Protein AF-A0AAU1I8X2-F1 (afdb_monomer)

Sequence (336 aa):
MEHVPSSVLQRRRDQKRRAYLAAIGRPALCADFQDVQAYIRKLYFEGGMSAEQMHKQSGVSLNIVLSVIRGHRGIGENGRPTPIVAMRRTTIDRLTAMQYEPPMISKHGAGARVNPQTTLRRIQTLIAQGYNLKWLSRQHDSVSDQHLSTLLTQTKGRRYIMATTAHAIAELYDKYHNVDPAHVGISQAHIVRAQHTAQRRGYTPPSCWDADTIDDPDAVPEWTGACGTEEGYLIHKRERLPVCPACAVYRKNYTYSRKYAAAMSFSARKLDQILNEPGRAPLRIARSLGHPNGDTLEMWRKGTRRPQHRNVAKLAALLAVRPEDLCDILTPTAQG

Nearest PDB structures (foldseek):
  7n10-assembly1_B  TM=8.363E-01  e=6.023E-01  Streptococcus mutans UA159
  2bnn-assembly1_B-2  TM=7.960E-01  e=5.733E-01  Streptomyces wedmorensis
  5jub-assembly1_B  TM=7.648E-01  e=3.387E+00  Streptococcus thermophilus LMD-9
  6qer-assembly4_D  TM=7.951E-01  e=4.126E+00  Streptococcus thermophilus LMD-9

Solvent-accessible surface area (backbone atoms only — not comparable to full-atom values): 18954 Å² total; per-residue (Å²): 132,86,78,77,54,68,73,57,58,52,52,54,51,52,51,53,51,51,54,51,36,55,73,72,73,42,78,67,67,49,40,75,30,64,68,56,31,54,51,51,38,43,39,26,41,76,47,36,47,32,56,67,52,53,17,69,71,35,71,46,55,51,68,55,47,49,23,42,64,72,43,26,82,48,68,40,98,83,74,44,71,39,69,57,73,60,40,49,37,76,56,48,55,31,59,69,66,50,78,86,71,78,74,64,68,90,79,61,63,87,78,20,42,22,52,42,65,40,46,49,51,43,54,33,16,40,20,28,70,14,48,41,58,66,61,57,26,71,76,36,93,88,41,50,38,70,56,55,52,46,56,72,69,52,52,86,81,57,76,59,38,45,41,60,56,42,46,58,46,46,54,53,34,75,72,40,71,89,50,61,47,61,83,76,71,48,52,67,72,50,27,54,52,19,28,54,49,15,57,78,70,54,36,54,41,57,90,26,43,57,86,92,40,60,70,43,90,83,59,72,67,42,86,65,91,36,58,42,38,72,65,21,41,49,48,26,63,75,73,69,45,69,76,43,72,50,24,49,51,35,50,52,53,50,52,47,52,50,52,49,54,73,48,25,49,77,29,23,65,45,44,42,57,60,54,70,40,90,90,54,56,68,56,61,55,20,38,76,72,74,34,81,83,24,59,69,54,52,32,28,42,72,56,80,40,82,76,54,73,76,51,44,54,52,48,18,61,77,68,74,49,57,61,67,69,39,32,41,79,59,70,79,74,80,84,125

Secondary structure (DSSP, 8-state):
-----HHHHHHHHHHHHHHHHHHTTPPPSEEESHHHHHHHHIIIIIS---HHHHHHHH---HHHHHHHHHTEEEE-TTSSEEE--EEEHHHHHHHHT-------GGGS-TT-EE-HHHHHHHHHHHHHHT--HHHHHHS-TT--HHHHHHHHHSTTT---EEHHHHHHHHHHHHHHTTS-GGGGT--HHHHHHHHHHHHHHTPPPGGGS-TTTTT-TT----SSSSTTSHHHHHHHHHTTPPPPHHHHHHHHHHHHHHHHHHHEEE-HHHHHHHHTSTT--HHHHHHHTT-TTSHHHHHHHTTSSPPPHHHHHHHHHHHTS-GGGGEEE-------

Radius of gyration: 29.97 Å; Cα contacts (8 Å, |Δi|>4): 397; chains: 1; bounding box: 66×78×69 Å

pLDDT: mean 83.66, std 12.47, range [40.09, 98.0]

Mean predicted aligned error: 14.81 Å

Foldseek 3Di:
DDDDDPVVVVVVVLVVVQVVCVVVVHDGQKDFLPVLLVVLLCCQALQLADLVNLCVQLVPDSLVSVCSPVQANDQDPVRHGHGDGIDGVSSSCSSVPDDRDRDPPPPHDFATKYACQLLLLLVLQLLLLQDQLCNLCVVAVVDHSVNNVCSNPVVVPDRIDTPVSSVSSVVSSVVPLPPRPVVVPDDPVSSVVSNVVSQVVVRDHSVQFDPVCSSPPPGWGHDDVDALDPVSLVCCVVVVGDRTPSSVVSVVVVVVLVVQPVQWAFDLCLLLVLCPDPPRDQCVLCVQLVNNVSVVVVCSNVVVDPDDSVSLCSSCVSSVHDSVSRTHRNPPDPDD

Structure (mmCIF, N/CA/C/O backbone):
data_AF-A0AAU1I8X2-F1
#
_entry.id   AF-A0AAU1I8X2-F1
#
loop_
_atom_site.group_PDB
_atom_site.id
_atom_site.type_symbol
_atom_site.label_atom_id
_atom_site.label_alt_id
_atom_site.label_comp_id
_atom_site.label_asym_id
_atom_site.label_entity_id
_atom_site.label_seq_id
_atom_site.pdbx_PDB_ins_code
_atom_site.Cartn_x
_atom_site.Cartn_y
_atom_site.Cartn_z
_atom_site.occupancy
_atom_site.B_iso_or_equiv
_atom_site.auth_seq_id
_atom_site.auth_comp_id
_atom_site.auth_asym_id
_atom_site.auth_atom_id
_atom_site.pdbx_PDB_model_num
ATOM 1 N N . MET A 1 1 ? 43.258 -51.096 10.316 1.00 43.53 1 MET A N 1
ATOM 2 C CA . MET A 1 1 ? 42.307 -50.778 9.227 1.00 43.53 1 MET A CA 1
ATOM 3 C C . MET A 1 1 ? 41.484 -49.584 9.676 1.00 43.53 1 MET A C 1
ATOM 5 O O . MET A 1 1 ? 40.695 -49.728 10.601 1.00 43.53 1 MET A O 1
ATOM 9 N N . GLU A 1 2 ? 41.731 -48.400 9.119 1.00 47.03 2 GLU A N 1
ATOM 10 C CA . GLU A 1 2 ? 41.019 -47.180 9.518 1.00 47.03 2 GLU A CA 1
ATOM 11 C C . GLU A 1 2 ? 39.548 -47.242 9.086 1.00 47.03 2 GLU A C 1
ATOM 13 O O . GLU A 1 2 ? 39.225 -47.471 7.918 1.00 47.03 2 GLU A O 1
ATOM 18 N N . HIS A 1 3 ? 38.642 -47.067 10.048 1.00 60.59 3 HIS A N 1
ATOM 19 C CA . HIS A 1 3 ? 37.206 -47.122 9.820 1.00 60.59 3 HIS A CA 1
ATOM 20 C C . HIS A 1 3 ? 36.766 -45.861 9.067 1.00 60.59 3 HIS A C 1
ATOM 22 O O . HIS A 1 3 ? 36.730 -44.765 9.623 1.00 60.59 3 HIS A O 1
ATOM 28 N N . VAL A 1 4 ? 36.416 -46.001 7.786 1.00 57.59 4 VAL A N 1
ATOM 29 C CA . VAL A 1 4 ? 35.925 -44.867 6.992 1.00 57.59 4 VAL A CA 1
ATOM 30 C C . VAL A 1 4 ? 34.617 -44.350 7.616 1.00 57.59 4 VAL A C 1
ATOM 32 O O . VAL A 1 4 ? 33.692 -45.145 7.819 1.00 57.59 4 VAL A O 1
ATOM 35 N N . PRO A 1 5 ? 34.493 -43.040 7.905 1.00 65.88 5 PRO A N 1
ATOM 36 C CA . PRO A 1 5 ? 33.289 -42.479 8.509 1.00 65.88 5 PRO A CA 1
ATOM 37 C C . PRO A 1 5 ? 32.049 -42.682 7.625 1.00 65.88 5 PRO A C 1
ATOM 39 O O . PRO A 1 5 ? 32.087 -42.456 6.412 1.00 65.88 5 PRO A O 1
ATOM 42 N N . SER A 1 6 ? 30.914 -43.039 8.236 1.00 60.88 6 SER A N 1
ATOM 43 C CA . SER A 1 6 ? 29.634 -43.304 7.548 1.00 60.88 6 SER A CA 1
ATOM 44 C C . SER A 1 6 ? 29.202 -42.169 6.596 1.00 60.88 6 SER A C 1
ATOM 46 O O . SER A 1 6 ? 28.735 -42.412 5.479 1.00 60.88 6 SER A O 1
ATOM 48 N N . SER A 1 7 ? 29.478 -40.911 6.960 1.00 56.12 7 SER A N 1
ATOM 49 C CA . SER A 1 7 ? 29.163 -39.730 6.141 1.00 56.12 7 SER A CA 1
ATOM 50 C C . SER A 1 7 ? 29.965 -39.639 4.831 1.00 56.12 7 SER A C 1
ATOM 52 O O . SER A 1 7 ? 29.509 -39.020 3.864 1.00 56.12 7 SER A O 1
ATOM 54 N N . VAL A 1 8 ? 31.149 -40.257 4.767 1.00 68.06 8 VAL A N 1
ATOM 55 C CA . VAL A 1 8 ? 31.992 -40.325 3.561 1.00 68.06 8 VAL A CA 1
ATOM 56 C C . VAL A 1 8 ? 31.478 -41.414 2.621 1.00 68.06 8 VAL A C 1
ATOM 58 O O . VAL A 1 8 ? 31.351 -41.184 1.416 1.00 68.06 8 VAL A O 1
ATOM 61 N N . LEU A 1 9 ? 31.104 -42.577 3.165 1.00 72.19 9 LEU A N 1
ATOM 62 C CA . LEU A 1 9 ? 30.494 -43.665 2.393 1.00 72.19 9 LEU A CA 1
ATOM 63 C C . LEU A 1 9 ? 29.158 -43.236 1.773 1.00 72.19 9 LEU A C 1
ATOM 65 O O . LEU A 1 9 ? 28.884 -43.549 0.613 1.00 72.19 9 LEU A O 1
ATOM 69 N N . GLN A 1 10 ? 28.360 -42.460 2.505 1.00 64.44 10 GLN A N 1
ATOM 70 C CA . GLN A 1 10 ? 27.089 -41.937 2.013 1.00 64.44 10 GLN A CA 1
ATOM 71 C C . GLN A 1 10 ? 27.274 -40.915 0.881 1.00 64.44 10 GLN A C 1
ATOM 73 O O . GLN A 1 10 ? 26.604 -41.019 -0.146 1.00 64.44 10 GLN A O 1
ATOM 78 N N . ARG A 1 11 ? 28.257 -40.009 0.993 1.00 65.25 11 ARG A N 1
ATOM 79 C CA . ARG A 1 11 ? 28.627 -39.084 -0.095 1.00 65.25 11 ARG A CA 1
ATOM 80 C C . ARG A 1 11 ? 29.075 -39.820 -1.361 1.00 65.25 11 ARG A C 1
ATOM 82 O O . ARG A 1 11 ? 28.628 -39.473 -2.453 1.00 65.25 11 ARG A O 1
ATOM 89 N N . ARG A 1 12 ? 29.900 -40.867 -1.224 1.00 73.94 12 ARG A N 1
ATOM 90 C CA . ARG A 1 12 ? 30.349 -41.702 -2.357 1.00 73.94 12 ARG A CA 1
ATOM 91 C C . ARG A 1 12 ? 29.183 -42.421 -3.042 1.00 73.94 12 ARG A C 1
ATOM 93 O O . ARG A 1 12 ? 29.124 -42.455 -4.270 1.00 73.94 12 ARG A O 1
ATOM 100 N N . ARG A 1 13 ? 28.244 -42.973 -2.265 1.00 76.50 13 ARG A N 1
ATOM 101 C CA . ARG A 1 13 ? 27.020 -43.604 -2.792 1.00 76.50 13 ARG A CA 1
ATOM 102 C C . ARG A 1 13 ? 26.151 -42.600 -3.553 1.00 76.50 13 ARG A C 1
ATOM 104 O O . ARG A 1 13 ? 25.746 -42.888 -4.678 1.00 76.50 13 ARG A O 1
ATOM 111 N N . ASP A 1 14 ? 25.932 -41.413 -2.992 1.00 70.00 14 ASP A N 1
ATOM 112 C CA . ASP A 1 14 ? 25.146 -40.352 -3.632 1.00 70.00 14 ASP A CA 1
ATOM 113 C C . ASP A 1 14 ? 25.793 -39.852 -4.934 1.00 70.00 14 ASP A C 1
ATOM 115 O O . ASP A 1 14 ? 25.093 -39.628 -5.923 1.00 70.00 14 ASP A O 1
ATOM 119 N N . GLN A 1 15 ? 27.124 -39.728 -4.971 1.00 73.12 15 GLN A N 1
ATOM 120 C CA . GLN A 1 15 ? 27.864 -39.334 -6.173 1.00 73.12 15 GLN A CA 1
ATOM 121 C C . GLN A 1 15 ? 27.734 -40.377 -7.292 1.00 73.12 15 GLN A C 1
ATOM 123 O O . GLN A 1 15 ? 27.387 -40.017 -8.417 1.00 73.12 15 GLN A O 1
ATOM 128 N N . LYS A 1 16 ? 27.926 -41.670 -6.980 1.00 78.25 16 LYS A N 1
ATOM 129 C CA . LYS A 1 16 ? 27.730 -42.767 -7.947 1.00 78.25 16 LYS A CA 1
ATOM 130 C C . LYS A 1 16 ? 26.297 -42.805 -8.480 1.00 78.25 16 LYS A C 1
ATOM 132 O O . LYS A 1 16 ? 26.085 -42.927 -9.682 1.00 78.25 16 LYS A O 1
ATOM 137 N N . ARG A 1 17 ? 25.308 -42.639 -7.597 1.00 74.69 17 ARG A N 1
ATOM 138 C CA . ARG A 1 17 ? 23.890 -42.619 -7.975 1.00 74.69 17 ARG A CA 1
ATOM 139 C C . ARG A 1 17 ? 23.542 -41.428 -8.875 1.00 74.69 17 ARG A C 1
ATOM 141 O O . ARG A 1 17 ? 22.774 -41.600 -9.814 1.00 74.69 17 ARG A O 1
ATOM 148 N N . ARG A 1 18 ? 24.107 -40.238 -8.627 1.00 68.00 18 ARG A N 1
ATOM 149 C CA . ARG A 1 18 ? 23.936 -39.061 -9.503 1.00 68.00 18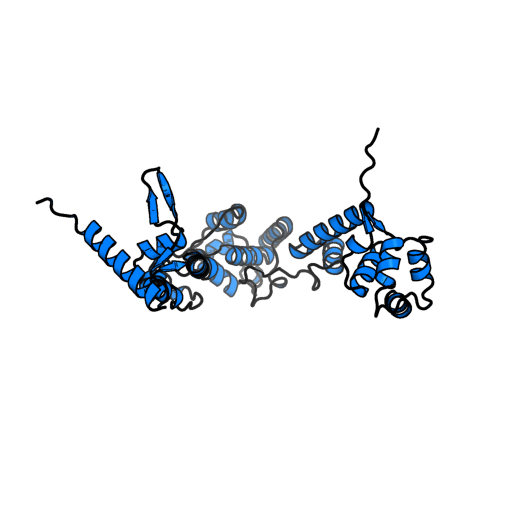 ARG A CA 1
ATOM 150 C C . ARG A 1 18 ? 24.515 -39.291 -10.897 1.00 68.00 18 ARG A C 1
ATOM 152 O O . ARG A 1 18 ? 23.831 -38.990 -11.868 1.00 68.00 18 ARG A O 1
ATOM 159 N N . ALA A 1 19 ? 25.727 -39.842 -10.981 1.00 75.44 19 ALA A N 1
ATOM 160 C CA . ALA A 1 19 ? 26.368 -40.161 -12.256 1.00 75.44 19 ALA A CA 1
ATOM 161 C C . ALA A 1 19 ? 25.532 -41.161 -13.072 1.00 75.44 19 ALA A C 1
ATOM 163 O O . ALA A 1 19 ? 25.296 -40.948 -14.256 1.00 75.44 19 ALA A O 1
ATOM 164 N N . TYR A 1 20 ? 25.004 -42.196 -12.411 1.00 80.19 20 TYR A N 1
ATOM 165 C CA . TYR A 1 20 ? 24.116 -43.170 -13.041 1.00 80.19 20 TYR A CA 1
ATOM 166 C C . TYR A 1 20 ? 22.815 -42.540 -13.562 1.00 80.19 20 TYR A C 1
ATOM 168 O O . TYR A 1 20 ? 22.444 -42.769 -14.707 1.00 80.19 20 TYR A O 1
ATOM 176 N N . LEU A 1 21 ? 22.136 -41.715 -12.753 1.00 75.19 21 LEU A N 1
ATOM 177 C CA . LEU A 1 21 ? 20.881 -41.069 -13.159 1.00 75.19 21 LEU A CA 1
ATOM 178 C C . LEU A 1 21 ? 21.067 -40.111 -14.343 1.00 75.19 21 LEU A C 1
ATOM 180 O O . LEU A 1 21 ? 20.221 -40.095 -15.234 1.00 75.19 21 LEU A O 1
ATOM 184 N N . ALA A 1 22 ? 22.181 -39.373 -14.374 1.00 71.50 22 ALA A N 1
ATOM 185 C CA . ALA A 1 22 ? 22.540 -38.524 -15.506 1.00 71.50 22 ALA A CA 1
ATOM 186 C C . ALA A 1 22 ? 22.780 -39.345 -16.786 1.00 71.50 22 ALA A C 1
ATOM 188 O O . ALA A 1 22 ? 22.306 -38.959 -17.850 1.00 71.50 22 ALA A O 1
ATOM 189 N N . ALA A 1 23 ? 23.451 -40.499 -16.679 1.00 77.75 23 ALA A N 1
ATOM 190 C CA . ALA A 1 23 ? 23.735 -41.373 -17.818 1.00 77.75 23 ALA A CA 1
ATOM 191 C C . ALA A 1 23 ? 22.470 -41.968 -18.462 1.00 77.75 23 ALA A C 1
ATOM 193 O O . ALA A 1 23 ? 22.431 -42.154 -19.673 1.00 77.75 23 ALA A O 1
ATOM 194 N N . ILE A 1 24 ? 21.421 -42.233 -17.677 1.00 85.56 24 ILE A N 1
ATOM 195 C CA . ILE A 1 24 ? 20.145 -42.780 -18.177 1.00 85.56 24 ILE A CA 1
ATOM 196 C C . ILE A 1 24 ? 19.116 -41.698 -18.548 1.00 85.56 24 ILE A C 1
ATOM 198 O O . ILE A 1 24 ? 17.927 -41.994 -18.662 1.00 85.56 24 ILE A O 1
ATOM 202 N N . GLY A 1 25 ? 19.537 -40.433 -18.664 1.00 66.94 25 GLY A N 1
ATOM 203 C CA . GLY A 1 25 ? 18.662 -39.318 -19.041 1.00 66.94 25 GLY A CA 1
ATOM 204 C C . GLY A 1 25 ? 17.587 -38.968 -18.006 1.00 66.94 25 GLY A C 1
ATOM 205 O O . GLY A 1 25 ? 16.653 -38.228 -18.313 1.00 66.94 25 GLY A O 1
ATOM 206 N N . ARG A 1 26 ? 17.686 -39.478 -16.769 1.00 70.19 26 ARG A N 1
ATOM 207 C CA . ARG A 1 26 ? 16.772 -39.081 -15.694 1.00 70.19 26 ARG A CA 1
ATOM 208 C C . ARG A 1 26 ? 17.215 -37.738 -15.123 1.00 70.19 26 ARG A C 1
ATOM 210 O O . ARG A 1 26 ? 18.407 -37.530 -14.890 1.00 70.19 26 ARG A O 1
ATOM 217 N N . PRO A 1 27 ? 16.277 -36.818 -14.853 1.00 62.62 27 PRO A N 1
ATOM 218 C CA . PRO A 1 27 ? 16.656 -35.483 -14.449 1.00 62.62 27 PRO A CA 1
ATOM 219 C C . PRO A 1 27 ? 17.312 -35.497 -13.061 1.00 62.62 27 PRO A C 1
ATOM 221 O O . PRO A 1 27 ? 17.027 -36.356 -12.220 1.00 62.62 27 PRO A O 1
ATOM 224 N N . ALA A 1 28 ? 18.215 -34.541 -12.829 1.00 67.25 28 ALA A N 1
ATOM 225 C CA . ALA A 1 28 ? 19.031 -34.483 -11.623 1.00 67.25 28 ALA A CA 1
ATOM 226 C C . ALA A 1 28 ? 18.186 -34.552 -10.334 1.00 67.25 28 ALA A C 1
ATOM 228 O O . ALA A 1 28 ? 17.112 -33.957 -10.225 1.00 67.25 28 ALA A O 1
ATOM 229 N N . LEU A 1 29 ? 18.708 -35.261 -9.322 1.00 71.94 29 LEU A N 1
ATOM 230 C CA . LEU A 1 29 ? 18.070 -35.412 -8.003 1.00 71.94 29 LEU A CA 1
ATOM 231 C C . LEU A 1 29 ? 17.887 -34.083 -7.258 1.00 71.94 29 LEU A C 1
ATOM 233 O O . LEU A 1 29 ? 17.117 -34.026 -6.298 1.00 71.94 29 LEU A O 1
ATOM 237 N N . CYS A 1 30 ? 18.620 -33.047 -7.659 1.00 77.06 30 CYS A N 1
ATOM 238 C CA . CYS A 1 30 ? 18.473 -31.696 -7.150 1.00 77.06 30 CYS A CA 1
ATOM 239 C C . CYS A 1 30 ? 18.032 -30.777 -8.289 1.00 77.06 30 CYS A C 1
ATOM 241 O O . CYS A 1 30 ? 18.541 -30.918 -9.399 1.00 77.06 30 CYS A O 1
ATOM 243 N N . ALA A 1 31 ? 17.130 -29.844 -7.999 1.00 80.69 31 ALA A N 1
ATOM 244 C CA . ALA A 1 31 ? 16.761 -28.770 -8.917 1.00 80.69 31 ALA A CA 1
ATOM 245 C C . ALA A 1 31 ? 17.130 -27.406 -8.316 1.00 80.69 31 ALA A C 1
ATOM 247 O O . ALA A 1 31 ? 17.602 -27.336 -7.168 1.00 80.69 31 ALA A O 1
ATOM 248 N N . ASP A 1 32 ? 16.959 -26.358 -9.122 1.00 82.31 32 ASP A N 1
ATOM 249 C CA . ASP A 1 32 ? 17.220 -24.982 -8.714 1.00 82.31 32 ASP A CA 1
ATOM 250 C C . ASP A 1 32 ? 16.348 -24.608 -7.507 1.00 82.31 32 ASP A C 1
ATOM 252 O O . ASP A 1 32 ? 15.187 -25.000 -7.378 1.00 82.31 32 ASP A O 1
ATOM 256 N N . PHE A 1 33 ? 16.967 -23.904 -6.572 1.00 87.94 33 PHE A N 1
ATOM 257 C CA . PHE A 1 33 ? 16.358 -23.447 -5.339 1.00 87.94 33 PHE A CA 1
ATOM 258 C C . PHE A 1 33 ? 15.586 -22.134 -5.518 1.00 87.94 33 PHE A C 1
ATOM 260 O O . PHE A 1 33 ? 14.635 -21.903 -4.771 1.00 87.94 33 PHE A O 1
ATOM 267 N N . GLN A 1 34 ? 15.980 -21.286 -6.476 1.00 85.75 34 GLN A N 1
ATOM 268 C CA . GLN A 1 34 ? 15.473 -19.912 -6.577 1.00 85.75 34 GLN A CA 1
ATOM 269 C C . GLN A 1 34 ? 13.958 -19.854 -6.803 1.00 85.75 34 GLN A C 1
ATOM 271 O O . GLN A 1 34 ? 13.260 -19.167 -6.056 1.00 85.75 34 GLN A O 1
ATOM 276 N N . ASP A 1 35 ? 13.430 -20.640 -7.741 1.00 84.25 35 ASP A N 1
ATOM 277 C CA . ASP A 1 35 ? 11.993 -20.652 -8.056 1.00 84.25 35 ASP A CA 1
ATOM 278 C C . ASP A 1 35 ? 11.145 -21.100 -6.861 1.00 84.25 35 ASP A C 1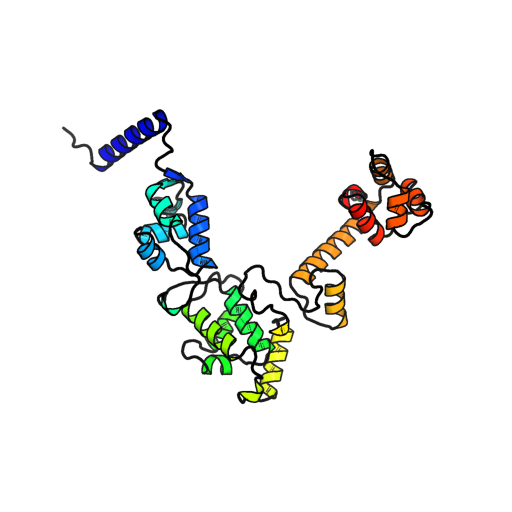
ATOM 280 O O . ASP A 1 35 ? 10.115 -20.510 -6.529 1.00 84.25 35 ASP A O 1
ATOM 284 N N . VAL A 1 36 ? 11.621 -22.123 -6.150 1.00 91.06 36 VAL A N 1
ATOM 285 C CA . VAL A 1 36 ? 10.949 -22.660 -4.962 1.00 91.06 36 VAL A CA 1
ATOM 286 C C . VAL A 1 36 ? 11.003 -21.655 -3.825 1.00 91.06 36 VAL A C 1
ATOM 288 O O . VAL A 1 36 ? 10.018 -21.467 -3.118 1.00 91.06 36 VAL A O 1
ATOM 291 N N . GLN A 1 37 ? 12.133 -20.972 -3.650 1.00 92.25 37 GLN A N 1
ATOM 292 C CA . GLN A 1 37 ? 12.241 -19.910 -2.665 1.00 92.25 37 GLN A CA 1
ATOM 293 C C . GLN A 1 37 ? 11.280 -18.761 -2.980 1.00 92.25 37 GLN A C 1
ATOM 295 O O . GLN A 1 37 ? 10.615 -18.279 -2.063 1.00 92.25 37 GLN A O 1
ATOM 300 N N . ALA A 1 38 ? 11.192 -18.328 -4.239 1.00 85.81 38 ALA A N 1
ATOM 301 C CA . ALA A 1 38 ? 10.267 -17.281 -4.658 1.00 85.81 38 ALA A CA 1
ATOM 302 C C . ALA A 1 38 ? 8.816 -17.682 -4.360 1.00 85.81 38 ALA A C 1
ATOM 304 O O . ALA A 1 38 ? 8.097 -16.927 -3.705 1.00 85.81 38 ALA A O 1
ATOM 305 N N . TYR A 1 39 ? 8.425 -18.906 -4.725 1.00 88.44 39 TYR A N 1
ATOM 306 C CA . TYR A 1 39 ? 7.101 -19.454 -4.435 1.00 88.44 39 TYR A CA 1
ATOM 307 C C . TYR A 1 39 ? 6.800 -19.512 -2.930 1.00 88.44 39 TYR A C 1
ATOM 309 O O . TYR A 1 39 ? 5.783 -18.998 -2.470 1.00 88.44 39 TYR A O 1
ATOM 317 N N . ILE A 1 40 ? 7.710 -20.065 -2.125 1.00 90.06 40 ILE A N 1
ATOM 318 C CA . ILE A 1 40 ? 7.523 -20.165 -0.672 1.00 90.06 40 ILE A CA 1
ATOM 319 C C . ILE A 1 40 ? 7.485 -18.787 -0.009 1.00 90.06 40 ILE A C 1
ATOM 321 O O . ILE A 1 40 ? 6.701 -18.564 0.911 1.00 90.06 40 ILE A O 1
ATOM 325 N N . ARG A 1 41 ? 8.294 -17.832 -0.472 1.00 87.62 41 ARG A N 1
ATOM 326 C CA . ARG A 1 41 ? 8.245 -16.451 0.021 1.00 87.62 41 ARG A CA 1
ATOM 327 C C . ARG A 1 41 ? 6.938 -15.773 -0.362 1.00 87.62 41 ARG A C 1
ATOM 329 O O . ARG A 1 41 ? 6.394 -15.074 0.484 1.00 87.62 41 ARG A O 1
ATOM 336 N N . LYS A 1 42 ? 6.417 -16.020 -1.563 1.00 80.75 42 LYS A N 1
ATOM 337 C CA . LYS A 1 42 ? 5.085 -15.570 -1.970 1.00 80.75 42 LYS A CA 1
ATOM 338 C C . LYS A 1 42 ? 4.021 -16.111 -1.012 1.00 80.75 42 LYS A C 1
ATOM 340 O O . LYS A 1 42 ? 3.319 -15.327 -0.385 1.00 80.75 42 LYS A O 1
ATOM 345 N N . LEU A 1 43 ? 3.988 -17.423 -0.771 1.00 82.81 43 LEU A N 1
ATOM 346 C CA . LEU A 1 43 ? 3.055 -18.026 0.192 1.00 82.81 43 LEU A CA 1
ATOM 347 C C . LEU A 1 43 ? 3.199 -17.470 1.616 1.00 82.81 43 LEU A C 1
ATOM 349 O O . LEU A 1 43 ? 2.208 -17.300 2.320 1.00 82.81 43 LEU A O 1
ATOM 353 N N . TYR A 1 44 ? 4.427 -17.193 2.052 1.00 80.00 44 TYR A N 1
ATOM 354 C CA . TYR A 1 44 ? 4.703 -16.711 3.402 1.00 80.00 44 TYR A CA 1
ATOM 355 C C . TYR A 1 44 ? 4.351 -15.228 3.583 1.00 80.00 44 TYR A C 1
ATOM 357 O O . TYR A 1 44 ? 3.701 -14.864 4.555 1.00 80.00 44 TYR A O 1
ATOM 365 N N . PHE A 1 45 ? 4.795 -14.359 2.671 1.00 70.50 45 PHE A N 1
ATOM 366 C CA . PHE A 1 45 ? 4.683 -12.904 2.817 1.00 70.50 45 PHE A CA 1
ATOM 367 C C . PHE A 1 45 ? 3.400 -12.330 2.222 1.00 70.50 45 PHE A C 1
ATOM 369 O O . PHE A 1 45 ? 2.807 -11.440 2.831 1.00 70.50 45 PHE A O 1
ATOM 376 N N . GLU A 1 46 ? 2.997 -12.814 1.048 1.00 69.06 46 GLU A N 1
ATOM 377 C CA . GLU A 1 46 ? 1.763 -12.389 0.377 1.00 69.06 46 GLU A CA 1
ATOM 378 C C . GLU A 1 46 ? 0.601 -13.255 0.851 1.00 69.06 46 GLU A C 1
ATOM 380 O O . GLU A 1 46 ? -0.461 -12.738 1.177 1.00 69.06 46 GLU A O 1
ATOM 385 N N . GLY A 1 47 ? 0.834 -14.565 0.967 1.00 66.81 47 GLY A N 1
ATOM 386 C CA . GLY A 1 47 ? -0.197 -15.499 1.396 1.00 66.81 47 GLY A CA 1
ATOM 387 C C . GLY A 1 47 ? -0.422 -15.577 2.912 1.00 66.81 47 GLY A C 1
ATOM 388 O O . GLY A 1 47 ? -1.431 -16.092 3.377 1.00 66.81 47 GLY A O 1
ATOM 389 N N . GLY A 1 48 ? 0.521 -15.102 3.727 1.00 69.19 48 GLY A N 1
ATOM 390 C CA . GLY A 1 48 ? 0.406 -15.170 5.187 1.00 69.19 48 GLY A CA 1
ATOM 391 C C . GLY A 1 48 ? 0.457 -16.582 5.783 1.00 69.19 48 GLY A C 1
ATOM 392 O O . GLY A 1 48 ? 0.185 -16.762 6.973 1.00 69.19 48 GLY A O 1
ATOM 393 N N . MET A 1 49 ? 0.830 -17.594 4.997 1.00 78.62 49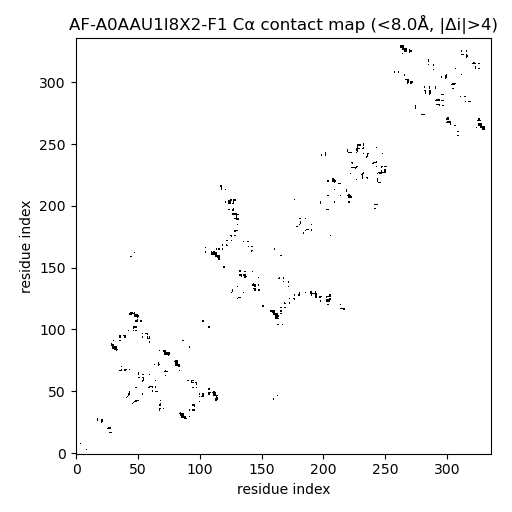 MET A N 1
ATOM 394 C CA . MET A 1 49 ? 0.980 -18.959 5.488 1.00 78.62 49 MET A CA 1
ATOM 395 C C . MET A 1 49 ? 2.195 -19.041 6.422 1.00 78.62 49 MET A C 1
ATOM 397 O O . MET A 1 49 ? 3.313 -18.685 6.053 1.00 78.62 49 MET A O 1
ATOM 401 N N . SER A 1 50 ? 2.002 -19.525 7.651 1.00 82.62 50 SER A N 1
ATOM 402 C CA . SER A 1 50 ? 3.112 -19.652 8.600 1.00 82.62 50 SER A CA 1
ATOM 403 C C . SER A 1 50 ? 4.058 -20.793 8.212 1.00 82.62 50 SER A C 1
ATOM 405 O O . SER A 1 50 ? 3.654 -21.792 7.614 1.00 82.62 50 SER A O 1
ATOM 407 N N . ALA A 1 51 ? 5.323 -20.695 8.628 1.00 85.06 51 ALA A N 1
ATOM 408 C CA . ALA A 1 51 ? 6.299 -21.764 8.406 1.00 85.06 51 ALA A CA 1
ATOM 409 C C . ALA A 1 51 ? 5.873 -23.093 9.063 1.00 85.06 51 ALA A C 1
ATOM 411 O O . ALA A 1 51 ? 6.189 -24.165 8.553 1.00 85.06 51 ALA A O 1
ATOM 412 N N . GLU A 1 52 ? 5.129 -23.031 10.171 1.00 83.38 52 GLU A N 1
ATOM 413 C CA . GLU A 1 52 ? 4.585 -24.212 10.846 1.00 83.38 52 GLU A CA 1
ATOM 414 C C . GLU A 1 52 ? 3.505 -24.906 10.010 1.00 83.38 52 GLU A C 1
ATOM 416 O O . GLU A 1 52 ? 3.452 -26.131 9.950 1.00 83.38 52 GLU A O 1
ATOM 421 N N . GLN A 1 53 ? 2.675 -24.140 9.309 1.00 80.19 53 GLN A N 1
ATOM 422 C CA . GLN A 1 53 ? 1.652 -24.701 8.428 1.00 80.19 53 GLN A CA 1
ATOM 423 C C . GLN A 1 53 ? 2.246 -25.266 7.158 1.00 80.19 53 GLN A C 1
ATOM 425 O O . GLN A 1 53 ? 1.900 -26.379 6.781 1.00 80.19 53 GLN A O 1
ATOM 430 N N . MET A 1 54 ? 3.205 -24.555 6.564 1.00 89.00 54 MET A N 1
ATOM 431 C CA . MET A 1 54 ? 3.985 -25.095 5.456 1.00 89.00 54 MET A CA 1
ATOM 432 C C . MET A 1 54 ? 4.627 -26.427 5.849 1.00 89.00 54 MET A C 1
ATOM 434 O O . MET A 1 54 ? 4.574 -27.392 5.093 1.00 89.00 54 MET A O 1
ATOM 438 N N . HIS A 1 55 ? 5.183 -26.514 7.061 1.00 91.69 55 HIS A N 1
ATOM 439 C CA . HIS A 1 55 ? 5.712 -27.760 7.610 1.00 91.69 55 HIS A CA 1
ATOM 440 C C . HIS A 1 55 ? 4.638 -28.855 7.717 1.00 91.69 55 HIS A C 1
ATOM 442 O O . HIS A 1 55 ? 4.860 -29.961 7.221 1.00 91.69 55 HIS A O 1
ATOM 448 N N . LYS A 1 56 ? 3.478 -28.555 8.317 1.00 87.06 56 LYS A N 1
ATOM 449 C CA . LYS A 1 56 ? 2.373 -29.514 8.487 1.00 87.06 56 LYS A CA 1
ATOM 450 C C . LYS A 1 56 ? 1.815 -30.009 7.148 1.00 87.06 56 LYS A C 1
ATOM 452 O O . LYS A 1 56 ? 1.571 -31.201 7.010 1.00 87.06 56 LYS A O 1
ATOM 457 N N . GLN A 1 57 ? 1.656 -29.126 6.162 1.00 90.62 57 GLN A N 1
ATOM 458 C CA . GLN A 1 57 ? 1.057 -29.452 4.866 1.00 90.62 57 GLN A CA 1
ATOM 459 C C . GLN A 1 57 ? 2.031 -30.173 3.925 1.00 90.62 57 GLN A C 1
ATOM 461 O O . GLN A 1 57 ? 1.650 -31.131 3.262 1.00 90.62 57 GLN A O 1
ATOM 466 N N . SER A 1 58 ? 3.300 -29.754 3.880 1.00 92.62 58 SER A N 1
ATOM 467 C CA . SER A 1 58 ? 4.308 -30.391 3.013 1.00 92.62 58 SER A CA 1
ATOM 468 C C . SER A 1 58 ? 4.949 -31.642 3.623 1.00 92.62 58 SER A C 1
ATOM 470 O O . SER A 1 58 ? 5.630 -32.400 2.924 1.00 92.62 58 SER A O 1
ATOM 472 N N . GLY A 1 59 ? 4.834 -31.834 4.943 1.00 92.06 59 GLY A N 1
ATOM 473 C CA . GLY A 1 59 ? 5.583 -32.852 5.685 1.00 92.06 59 GLY A CA 1
ATOM 474 C C . GLY A 1 59 ? 7.105 -32.632 5.668 1.00 92.06 59 GLY A C 1
ATOM 475 O O . GLY A 1 59 ? 7.875 -33.544 5.979 1.00 92.06 59 GLY A O 1
ATOM 476 N N . VAL A 1 60 ? 7.573 -31.448 5.264 1.00 94.81 60 VAL A N 1
ATOM 477 C CA . VAL A 1 60 ? 8.989 -31.053 5.278 1.00 94.81 60 VAL A CA 1
ATOM 478 C C . VAL A 1 60 ? 9.301 -30.409 6.618 1.00 94.81 60 VAL A C 1
ATOM 480 O O . VAL A 1 60 ? 8.519 -29.594 7.085 1.00 94.81 60 VAL A O 1
ATOM 483 N N . SER A 1 61 ? 10.429 -30.738 7.255 1.00 93.62 61 SER A N 1
ATOM 484 C CA . SER A 1 61 ? 10.734 -30.229 8.601 1.00 93.62 61 SER A CA 1
ATOM 485 C C . SER A 1 61 ? 10.728 -28.695 8.679 1.00 93.62 61 SER A C 1
ATOM 487 O O . SER A 1 61 ? 11.185 -28.008 7.762 1.00 93.62 61 SER A O 1
ATOM 489 N N . LEU A 1 62 ? 10.264 -28.155 9.812 1.00 90.62 62 LEU A N 1
ATOM 490 C CA . LEU A 1 62 ? 10.163 -26.710 10.043 1.00 90.62 62 LEU A CA 1
ATOM 491 C C . LEU A 1 62 ? 11.487 -25.970 9.792 1.00 90.62 62 LEU A C 1
ATOM 493 O O . LEU A 1 62 ? 11.501 -24.900 9.187 1.00 90.62 62 LEU A O 1
ATOM 497 N N . ASN A 1 63 ? 12.616 -26.563 10.187 1.00 91.19 63 ASN A N 1
ATOM 498 C CA . ASN A 1 63 ? 13.937 -25.982 9.938 1.00 91.19 63 ASN A CA 1
ATOM 499 C C . ASN A 1 63 ? 14.262 -25.877 8.443 1.00 91.19 63 ASN A C 1
ATOM 501 O O . ASN A 1 63 ? 14.833 -24.873 8.025 1.00 91.19 63 ASN A O 1
ATOM 505 N N . ILE A 1 64 ? 13.872 -26.862 7.625 1.00 92.38 64 ILE A N 1
ATOM 506 C CA . ILE A 1 64 ? 14.061 -26.785 6.171 1.00 92.38 64 ILE A CA 1
ATOM 507 C C . ILE A 1 64 ? 13.185 -25.674 5.591 1.00 92.38 64 ILE A C 1
ATOM 509 O O . ILE A 1 64 ? 13.693 -24.872 4.814 1.00 92.38 64 ILE A O 1
ATOM 513 N N . VAL A 1 65 ? 11.919 -25.570 6.005 1.00 92.50 65 VAL A N 1
ATOM 514 C CA . VAL A 1 65 ? 11.013 -24.491 5.567 1.00 92.50 65 VAL A CA 1
ATOM 515 C C . VAL A 1 65 ? 11.597 -23.114 5.903 1.00 92.50 65 VAL A C 1
ATOM 517 O O . VAL A 1 65 ? 11.702 -22.248 5.036 1.00 92.50 65 VAL A O 1
ATOM 520 N N . LEU A 1 66 ? 12.059 -22.915 7.140 1.00 89.56 66 LEU A N 1
ATOM 521 C CA . LEU A 1 66 ? 12.688 -21.661 7.561 1.00 89.56 66 LEU A CA 1
ATOM 522 C C . LEU A 1 66 ? 13.974 -21.369 6.780 1.00 89.56 66 LEU A C 1
ATOM 524 O O . LEU A 1 66 ? 14.205 -20.226 6.387 1.00 89.56 66 LEU A O 1
ATOM 528 N N . SER A 1 67 ? 14.799 -22.383 6.520 1.00 90.25 67 SER A N 1
ATOM 529 C CA . SER A 1 67 ? 15.991 -22.250 5.682 1.00 90.25 67 SER A CA 1
ATOM 530 C C . SER A 1 67 ? 15.657 -21.887 4.235 1.00 90.25 67 SER A C 1
ATOM 532 O O . SER A 1 67 ? 16.377 -21.082 3.647 1.00 90.25 67 SER A O 1
ATOM 534 N N . VAL A 1 68 ? 14.557 -22.405 3.675 1.00 92.50 68 VAL A N 1
ATOM 535 C CA . VAL A 1 68 ? 14.062 -22.019 2.343 1.00 92.50 68 VAL A CA 1
ATOM 536 C C . VAL A 1 68 ? 13.648 -20.549 2.337 1.00 92.50 68 VAL A C 1
ATOM 538 O O . VAL A 1 68 ? 14.146 -19.774 1.523 1.00 92.50 68 VAL A O 1
ATOM 541 N N . ILE A 1 69 ? 12.819 -20.123 3.294 1.00 90.00 69 ILE A N 1
ATOM 542 C CA . ILE A 1 69 ? 12.359 -18.727 3.398 1.00 90.00 69 ILE A CA 1
ATOM 543 C C . ILE A 1 69 ? 13.554 -17.767 3.508 1.00 90.00 69 ILE A C 1
ATOM 545 O O . ILE A 1 69 ? 13.615 -16.751 2.805 1.00 90.00 69 ILE A O 1
ATOM 549 N N . ARG A 1 70 ? 14.528 -18.100 4.365 1.00 89.06 70 ARG A N 1
ATOM 550 C CA . ARG A 1 70 ? 15.729 -17.284 4.605 1.00 89.06 70 ARG A CA 1
ATOM 551 C C . ARG A 1 70 ? 16.745 -17.340 3.461 1.00 89.06 70 ARG A C 1
ATOM 553 O O . ARG A 1 70 ? 17.484 -16.380 3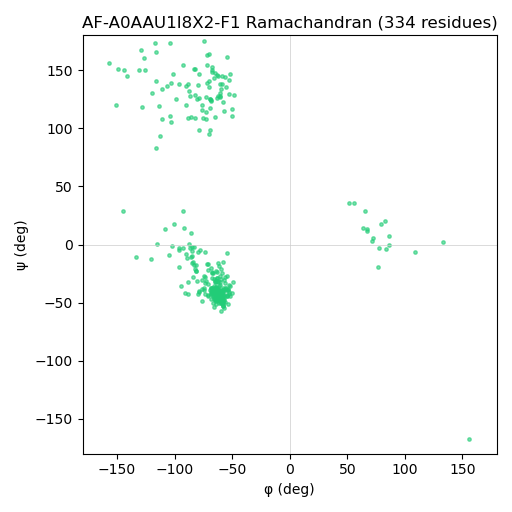.280 1.00 89.06 70 ARG A O 1
ATOM 560 N N . GLY A 1 71 ? 16.793 -18.436 2.704 1.00 88.44 71 GLY A N 1
ATOM 561 C CA . GLY A 1 71 ? 17.755 -18.652 1.615 1.00 88.44 71 GLY A CA 1
ATOM 562 C C . GLY A 1 71 ? 19.097 -19.252 2.031 1.00 88.44 71 GLY A C 1
ATOM 563 O O . GLY A 1 71 ? 20.007 -19.339 1.210 1.00 88.44 71 GLY A O 1
ATOM 564 N N . HIS A 1 72 ? 19.250 -19.665 3.291 1.00 87.56 72 HIS A N 1
ATOM 565 C CA . HIS A 1 72 ? 20.508 -20.199 3.813 1.00 87.56 72 HIS A CA 1
ATOM 566 C C . HIS A 1 72 ? 20.279 -21.338 4.822 1.00 87.56 72 HIS A C 1
ATOM 568 O O . HIS A 1 72 ? 19.268 -21.377 5.531 1.00 87.56 72 HIS A O 1
ATOM 574 N N . ARG A 1 73 ? 21.225 -22.289 4.898 1.00 82.81 73 ARG A N 1
ATOM 575 C CA . ARG A 1 73 ? 21.127 -23.472 5.794 1.00 82.81 73 ARG A CA 1
ATOM 576 C C . ARG A 1 73 ? 21.612 -23.218 7.221 1.00 82.81 73 ARG A C 1
ATOM 578 O O . ARG A 1 73 ? 21.432 -24.066 8.083 1.00 82.81 73 ARG A O 1
ATOM 585 N N . GLY A 1 74 ? 22.240 -22.072 7.456 1.00 80.31 74 GLY A N 1
ATOM 586 C CA . GLY A 1 74 ? 22.874 -21.726 8.724 1.00 80.31 74 GLY A CA 1
ATOM 587 C C . GLY A 1 74 ? 23.967 -20.687 8.518 1.00 80.31 74 GLY A C 1
ATOM 588 O O . GLY A 1 74 ? 24.039 -20.086 7.442 1.00 80.31 74 GLY A O 1
ATOM 589 N N . ILE A 1 75 ? 24.781 -20.489 9.550 1.00 80.12 75 ILE A N 1
ATOM 590 C CA . ILE A 1 75 ? 25.999 -19.678 9.521 1.00 80.12 75 ILE A CA 1
ATOM 591 C C . ILE A 1 75 ? 27.176 -20.646 9.338 1.00 80.12 75 ILE A C 1
ATOM 593 O O . ILE A 1 75 ? 27.272 -21.629 10.069 1.00 80.12 75 ILE A O 1
ATOM 597 N N . GLY A 1 76 ? 28.005 -20.422 8.321 1.00 76.12 76 GLY A N 1
ATOM 598 C CA . GLY A 1 76 ? 29.204 -21.213 8.056 1.00 76.12 76 GLY A CA 1
ATOM 599 C C . GLY A 1 76 ? 30.344 -20.899 9.027 1.00 76.12 76 GLY A C 1
ATOM 600 O O . GLY A 1 76 ? 30.263 -19.968 9.825 1.00 76.12 76 GLY A O 1
ATOM 601 N N . GLU A 1 77 ? 31.439 -21.653 8.921 1.00 76.00 77 GLU A N 1
ATOM 602 C CA . GLU A 1 77 ? 32.629 -21.523 9.785 1.00 76.00 77 GLU A CA 1
ATOM 603 C C . GLU A 1 77 ? 33.268 -20.124 9.738 1.00 76.00 77 GLU A C 1
ATOM 605 O O . GLU A 1 77 ? 33.880 -19.676 10.699 1.00 76.00 77 GLU A O 1
ATOM 610 N N . ASN A 1 78 ? 33.064 -19.391 8.642 1.00 79.25 78 ASN A N 1
ATOM 611 C CA . ASN A 1 78 ? 33.520 -18.013 8.457 1.00 79.25 78 ASN A CA 1
ATOM 612 C C . ASN A 1 78 ? 32.546 -16.949 9.008 1.00 79.25 78 ASN A C 1
ATOM 614 O O . ASN A 1 78 ? 32.677 -15.771 8.674 1.00 79.25 78 ASN A O 1
ATOM 618 N N . GLY A 1 79 ? 31.519 -17.349 9.763 1.00 81.06 79 GLY A N 1
ATOM 619 C CA . GLY A 1 79 ? 30.496 -16.445 10.289 1.00 81.06 79 GLY A CA 1
ATOM 620 C C . GLY A 1 79 ? 29.509 -15.916 9.239 1.00 81.06 79 GLY A C 1
ATOM 621 O O . GLY A 1 79 ? 28.664 -15.083 9.568 1.00 81.06 79 GLY A O 1
ATOM 622 N N . ARG A 1 80 ? 29.569 -16.378 7.980 1.00 79.06 80 ARG A N 1
ATOM 623 C CA . ARG A 1 80 ? 28.674 -15.924 6.899 1.00 79.06 80 ARG A CA 1
ATOM 624 C C . ARG A 1 80 ? 27.552 -16.931 6.627 1.00 79.06 80 ARG A C 1
ATOM 626 O O . ARG A 1 80 ? 27.781 -18.134 6.738 1.00 79.06 80 ARG A O 1
ATOM 633 N N . PRO A 1 81 ? 26.342 -16.489 6.238 1.00 83.94 81 PRO A N 1
ATOM 634 C CA . PRO A 1 81 ? 25.265 -17.402 5.867 1.00 83.94 81 PRO A CA 1
ATOM 635 C C . PRO A 1 81 ? 25.647 -18.278 4.669 1.00 83.94 81 PRO A C 1
ATOM 637 O O . PRO A 1 81 ? 26.073 -17.760 3.639 1.00 83.94 81 PRO A O 1
ATOM 640 N N . THR A 1 82 ? 25.454 -19.594 4.775 1.00 85.50 82 THR A N 1
ATOM 641 C CA . THR A 1 82 ? 25.734 -20.522 3.666 1.00 85.50 82 THR A CA 1
ATOM 642 C C . THR A 1 82 ? 24.518 -20.606 2.735 1.00 85.50 82 THR A C 1
ATOM 644 O O . THR A 1 82 ? 23.496 -21.176 3.150 1.00 85.50 82 THR A O 1
ATOM 647 N N . PRO A 1 83 ? 24.589 -20.069 1.499 1.00 87.44 83 PRO A N 1
ATOM 648 C CA . PRO A 1 83 ? 23.442 -20.007 0.600 1.00 87.44 83 PRO A CA 1
ATOM 649 C C . PRO A 1 83 ? 23.014 -21.398 0.131 1.00 87.44 83 PRO A C 1
ATOM 651 O O . PRO A 1 83 ? 23.826 -22.315 -0.026 1.00 87.44 83 PRO A O 1
ATOM 654 N N . ILE A 1 84 ? 21.715 -21.563 -0.108 1.00 87.12 84 ILE A N 1
ATOM 655 C CA . ILE A 1 84 ? 21.176 -22.783 -0.710 1.00 87.12 84 ILE A CA 1
ATOM 656 C C . ILE A 1 84 ? 21.214 -22.615 -2.227 1.00 87.12 84 ILE A C 1
ATOM 658 O O . ILE A 1 84 ? 20.443 -21.849 -2.782 1.00 87.12 84 ILE A O 1
ATOM 662 N N . VAL A 1 85 ? 22.108 -23.343 -2.896 1.00 84.81 85 VAL A N 1
ATOM 663 C CA . VAL A 1 85 ? 22.215 -23.307 -4.368 1.00 84.81 85 VAL A CA 1
ATOM 664 C C . VAL A 1 85 ? 21.294 -24.335 -5.027 1.00 84.81 85 VAL A C 1
ATOM 666 O O . VAL A 1 85 ? 20.787 -24.120 -6.117 1.00 84.81 85 VAL A O 1
ATOM 669 N N . ALA A 1 86 ? 21.062 -25.467 -4.363 1.00 85.69 86 ALA A N 1
ATOM 670 C CA . ALA A 1 86 ? 20.220 -26.532 -4.890 1.00 85.69 86 ALA A CA 1
ATOM 671 C C . ALA A 1 86 ? 19.526 -27.300 -3.763 1.00 85.69 86 ALA A C 1
ATOM 673 O O . ALA A 1 86 ? 20.062 -27.442 -2.650 1.00 85.69 86 ALA A O 1
ATOM 674 N N . MET A 1 87 ? 18.350 -27.841 -4.071 1.00 88.94 87 MET A N 1
ATOM 675 C CA . MET A 1 87 ? 17.535 -28.628 -3.148 1.00 88.94 87 MET A CA 1
ATOM 676 C C . MET A 1 87 ? 17.084 -29.938 -3.796 1.00 88.94 87 MET A C 1
ATOM 678 O O . MET A 1 87 ? 16.940 -30.023 -5.011 1.00 88.94 87 MET A O 1
ATOM 682 N N . ARG A 1 88 ? 16.894 -30.986 -2.981 1.00 88.31 88 ARG A N 1
ATOM 683 C CA . ARG A 1 88 ? 16.398 -32.283 -3.460 1.00 88.31 88 ARG A CA 1
ATOM 684 C C . ARG A 1 88 ? 15.021 -32.109 -4.090 1.00 88.31 88 ARG A C 1
ATOM 686 O O . ARG A 1 88 ? 14.143 -31.515 -3.469 1.00 88.31 88 ARG A O 1
ATOM 693 N N . ARG A 1 89 ? 14.818 -32.706 -5.261 1.00 84.50 89 ARG A N 1
ATOM 694 C CA . ARG A 1 89 ? 13.570 -32.598 -6.022 1.00 84.50 89 ARG A CA 1
ATOM 695 C C . ARG A 1 89 ? 12.362 -33.093 -5.233 1.00 84.50 89 ARG A C 1
ATOM 697 O O . ARG A 1 89 ? 11.383 -32.386 -5.135 1.00 84.50 89 ARG A O 1
ATOM 704 N N . THR A 1 90 ? 12.517 -34.183 -4.481 1.00 88.88 90 THR A N 1
ATOM 705 C CA . THR A 1 90 ? 11.478 -34.680 -3.560 1.00 88.88 90 THR A CA 1
ATOM 706 C C . THR A 1 90 ? 11.025 -33.652 -2.521 1.00 88.88 90 THR A C 1
ATOM 708 O O . THR A 1 90 ? 9.888 -33.689 -2.071 1.00 88.88 90 THR A O 1
ATOM 711 N N . THR A 1 91 ? 11.924 -32.773 -2.069 1.00 91.19 91 THR A N 1
ATOM 712 C CA . THR A 1 91 ? 11.583 -31.694 -1.133 1.00 91.19 91 THR A CA 1
ATOM 713 C C . THR A 1 91 ? 10.915 -30.545 -1.872 1.00 91.19 91 THR A C 1
ATOM 715 O O . THR A 1 91 ? 9.946 -29.998 -1.365 1.00 91.19 91 THR A O 1
ATOM 718 N N . ILE A 1 92 ? 11.406 -30.219 -3.069 1.00 90.88 92 ILE A N 1
ATOM 719 C CA . ILE A 1 92 ? 10.807 -29.217 -3.951 1.00 90.88 92 ILE A CA 1
ATOM 720 C C . ILE A 1 92 ? 9.365 -29.599 -4.276 1.00 90.88 92 ILE A C 1
ATOM 722 O O . ILE A 1 92 ? 8.481 -28.815 -3.971 1.00 90.88 92 ILE A O 1
ATOM 726 N N . ASP A 1 93 ? 9.126 -30.817 -4.761 1.00 89.75 93 ASP A N 1
ATOM 727 C CA . ASP A 1 93 ? 7.801 -31.312 -5.145 1.00 89.75 93 ASP A CA 1
ATOM 728 C C . ASP A 1 93 ? 6.812 -31.251 -3.969 1.00 89.75 93 ASP A C 1
ATOM 730 O O . ASP A 1 93 ? 5.660 -30.872 -4.136 1.00 89.75 93 ASP A O 1
ATOM 734 N N . ARG A 1 94 ? 7.264 -31.562 -2.745 1.00 92.12 94 ARG A N 1
ATOM 735 C CA . ARG A 1 94 ? 6.437 -31.440 -1.530 1.00 92.12 94 ARG A CA 1
ATOM 736 C C . ARG A 1 94 ? 6.121 -29.994 -1.163 1.00 92.12 94 ARG A C 1
ATOM 738 O O . ARG A 1 94 ? 5.040 -29.719 -0.655 1.00 92.12 94 ARG A O 1
ATOM 745 N N . LEU A 1 95 ? 7.077 -29.090 -1.363 1.00 91.69 95 LEU A N 1
ATOM 746 C CA . LEU A 1 95 ? 6.908 -27.667 -1.086 1.00 91.69 95 LEU A CA 1
ATOM 747 C C . LEU A 1 95 ? 6.023 -26.991 -2.141 1.00 91.69 95 LEU A C 1
ATOM 749 O O . LEU A 1 95 ? 5.223 -26.134 -1.789 1.00 91.69 95 LEU A O 1
ATOM 753 N N . THR A 1 96 ? 6.133 -27.378 -3.411 1.00 90.06 96 THR A N 1
ATOM 754 C CA . THR A 1 96 ? 5.331 -26.824 -4.511 1.00 90.06 96 THR A CA 1
ATOM 755 C C . THR A 1 96 ? 3.942 -27.449 -4.617 1.00 90.06 96 THR A C 1
ATOM 757 O O . THR A 1 96 ? 3.039 -26.803 -5.132 1.00 90.06 96 THR A O 1
ATOM 760 N N . ALA A 1 97 ? 3.736 -28.664 -4.098 1.00 89.94 97 ALA A N 1
ATOM 761 C CA . ALA A 1 97 ? 2.413 -29.289 -4.002 1.00 89.94 97 ALA A CA 1
ATOM 762 C C . ALA A 1 97 ? 1.521 -28.685 -2.903 1.00 89.94 97 ALA A C 1
ATOM 764 O O . ALA A 1 97 ? 0.353 -29.061 -2.791 1.00 89.94 97 ALA A O 1
ATOM 765 N N . MET A 1 98 ? 2.049 -27.781 -2.070 1.00 87.69 98 MET A N 1
ATOM 766 C CA . MET A 1 98 ? 1.236 -27.092 -1.074 1.00 87.69 98 MET A CA 1
ATOM 767 C C . MET A 1 98 ? 0.172 -26.253 -1.774 1.00 87.69 98 MET A C 1
ATOM 769 O O . MET A 1 98 ? 0.469 -25.419 -2.622 1.00 87.69 98 MET A O 1
ATOM 773 N N . GLN A 1 99 ? -1.082 -26.466 -1.402 1.00 72.94 99 GLN A N 1
ATOM 774 C CA . GLN A 1 99 ? -2.171 -25.626 -1.867 1.00 72.94 99 GLN A CA 1
ATOM 775 C C . GLN A 1 99 ? -2.297 -24.432 -0.935 1.00 72.94 99 GLN A C 1
ATOM 777 O O . GLN A 1 99 ? -2.383 -24.584 0.285 1.00 72.94 99 GLN A O 1
ATOM 782 N N . TYR A 1 100 ? -2.292 -23.248 -1.533 1.00 62.84 100 TYR A N 1
ATOM 783 C CA . TYR A 1 100 ? -2.602 -22.018 -0.837 1.00 62.84 100 TYR A CA 1
AT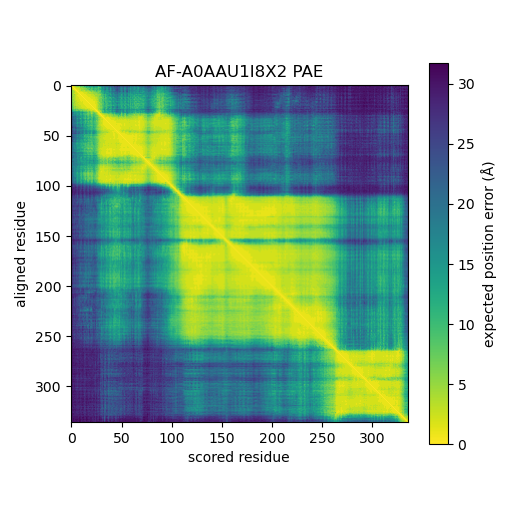OM 784 C C . TYR A 1 100 ? -4.116 -21.857 -0.759 1.00 62.84 100 TYR A C 1
ATOM 786 O O . TYR A 1 100 ? -4.764 -21.597 -1.769 1.00 62.84 100 TYR A O 1
ATOM 794 N N . GLU A 1 101 ? -4.662 -22.014 0.440 1.00 54.88 101 GLU A N 1
ATOM 795 C CA . GLU A 1 101 ? -6.002 -21.537 0.760 1.00 54.88 101 GLU A CA 1
ATOM 796 C C . GLU A 1 101 ? -5.834 -20.096 1.285 1.00 54.88 101 GLU A C 1
ATOM 798 O O . GLU A 1 101 ? -5.073 -19.904 2.242 1.00 54.88 101 GLU A O 1
ATOM 803 N N . PRO A 1 102 ? -6.437 -19.073 0.642 1.00 49.72 102 PRO A N 1
ATOM 804 C CA . PRO A 1 102 ? -6.384 -17.694 1.119 1.00 49.72 102 PRO A CA 1
ATOM 805 C C . PRO A 1 102 ? -6.801 -17.601 2.589 1.00 49.72 102 PRO A C 1
ATOM 807 O O . PRO A 1 102 ? -7.635 -18.385 3.049 1.00 49.72 102 PRO A O 1
ATOM 810 N N . PRO A 1 103 ? -6.229 -16.672 3.365 1.00 50.03 103 PRO A N 1
ATOM 811 C CA . PRO A 1 103 ? -6.249 -16.759 4.803 1.00 50.03 103 PRO A CA 1
ATOM 812 C C . PRO A 1 103 ? -7.614 -16.296 5.313 1.00 50.03 103 PRO A C 1
ATOM 814 O O . PRO A 1 103 ? -7.839 -15.107 5.518 1.00 50.03 103 PRO A O 1
ATOM 817 N N . MET A 1 104 ? -8.505 -17.242 5.606 1.00 43.75 104 MET A N 1
ATOM 818 C CA . MET A 1 104 ? -9.414 -17.063 6.734 1.00 43.75 104 MET A CA 1
ATOM 819 C C . MET A 1 104 ? -8.608 -17.320 8.013 1.00 43.75 104 MET A C 1
ATOM 821 O O . MET A 1 104 ? -8.100 -18.418 8.251 1.00 43.75 104 MET A O 1
ATOM 825 N N . ILE A 1 105 ? -8.457 -16.278 8.832 1.00 51.03 105 ILE A N 1
ATOM 826 C CA . ILE A 1 105 ? -7.585 -16.234 10.017 1.00 51.03 105 ILE A CA 1
ATOM 827 C C . ILE A 1 105 ? -7.888 -17.323 11.063 1.00 51.03 105 ILE A C 1
ATOM 829 O O . ILE A 1 105 ? -7.016 -17.651 11.867 1.00 51.03 105 ILE A O 1
ATOM 833 N N . SER A 1 106 ? -9.040 -17.995 11.001 1.00 47.31 106 SER A N 1
ATOM 834 C CA . SER A 1 106 ? -9.402 -19.040 11.966 1.00 47.31 106 SER A CA 1
ATOM 835 C C . SER A 1 106 ? -8.432 -20.233 12.026 1.00 47.31 106 SER A C 1
ATOM 837 O O . SER A 1 106 ? -8.391 -20.915 13.048 1.00 47.31 106 SER A O 1
ATOM 839 N N . LYS A 1 107 ? -7.612 -20.490 10.991 1.00 46.84 107 LYS A N 1
ATOM 840 C CA . LYS A 1 107 ? -6.702 -21.658 10.948 1.00 46.84 107 LYS A CA 1
ATOM 841 C C . LYS A 1 107 ? -5.214 -21.362 11.189 1.00 46.84 107 LYS A C 1
ATOM 843 O O . LYS A 1 107 ? -4.428 -22.306 11.307 1.00 46.84 107 LYS A O 1
ATOM 848 N N . HIS A 1 108 ? -4.788 -20.098 11.241 1.00 51.84 108 HIS A N 1
ATOM 849 C CA . HIS A 1 108 ? -3.365 -19.725 11.232 1.00 51.84 108 HIS A CA 1
ATOM 850 C C . HIS A 1 108 ? -2.946 -19.157 12.599 1.00 51.84 108 HIS A C 1
ATOM 852 O O . HIS A 1 108 ? -3.339 -18.059 12.971 1.00 51.84 108 HIS A O 1
ATOM 858 N N . GLY A 1 109 ? -2.164 -19.928 13.368 1.00 53.66 109 GLY A N 1
ATOM 859 C CA . GLY A 1 109 ? -1.784 -19.609 14.752 1.00 53.66 109 GLY A CA 1
ATOM 860 C C . GLY A 1 109 ? -1.126 -18.234 14.951 1.00 53.66 109 GLY A C 1
ATOM 861 O O . GLY A 1 109 ? -0.575 -17.639 14.024 1.00 53.66 109 GLY A O 1
ATOM 862 N N . ALA A 1 110 ? -1.130 -17.756 16.200 1.00 59.84 110 ALA A N 1
ATOM 863 C CA . ALA A 1 110 ? -0.824 -16.380 16.622 1.00 59.84 110 ALA A CA 1
ATOM 864 C C . ALA A 1 110 ? 0.537 -15.775 16.182 1.00 59.84 110 ALA A C 1
ATOM 866 O O . ALA A 1 110 ? 0.770 -14.587 16.395 1.00 59.84 110 ALA A O 1
ATOM 867 N N . GLY A 1 111 ? 1.441 -16.554 15.576 1.00 66.38 111 GLY A N 1
ATOM 868 C CA . GLY A 1 111 ? 2.771 -16.115 15.132 1.00 66.38 111 GLY A CA 1
ATOM 869 C C . GLY A 1 111 ? 2.926 -15.836 13.630 1.00 66.38 111 GLY A C 1
ATOM 870 O O . GLY A 1 111 ? 4.025 -15.467 13.203 1.00 66.38 111 GLY A O 1
ATOM 871 N N . ALA A 1 112 ? 1.884 -16.033 12.812 1.00 74.56 112 ALA A N 1
ATOM 872 C CA . ALA A 1 112 ? 1.958 -15.788 11.370 1.00 74.56 112 ALA A CA 1
ATOM 873 C C . ALA A 1 112 ? 2.259 -14.308 11.053 1.00 74.56 112 ALA A C 1
ATOM 875 O O . ALA A 1 112 ? 1.833 -13.399 11.770 1.00 74.56 112 ALA A O 1
ATOM 876 N N . ARG A 1 113 ? 3.027 -14.062 9.985 1.00 81.31 113 ARG A N 1
ATOM 877 C CA . ARG A 1 113 ? 3.497 -12.729 9.575 1.00 81.31 113 ARG A CA 1
ATOM 878 C C . ARG A 1 113 ? 2.981 -12.402 8.183 1.00 81.31 113 ARG A C 1
ATOM 880 O O . ARG A 1 113 ? 3.185 -13.201 7.283 1.00 81.31 113 ARG A O 1
ATOM 887 N N . VAL A 1 114 ? 2.390 -11.225 8.013 1.00 80.19 114 VAL A N 1
ATOM 888 C CA . VAL A 1 114 ? 1.793 -10.778 6.743 1.00 80.19 114 VAL A CA 1
ATOM 889 C C . VAL A 1 114 ? 2.333 -9.417 6.318 1.00 80.19 114 VAL A C 1
ATOM 891 O O . VAL A 1 114 ? 2.873 -8.669 7.144 1.00 80.19 114 VAL A O 1
ATOM 894 N N . ASN A 1 115 ? 2.189 -9.092 5.033 1.00 82.12 115 ASN A N 1
ATOM 895 C CA . ASN A 1 115 ? 2.501 -7.767 4.506 1.00 82.12 115 ASN A CA 1
ATOM 896 C C . ASN A 1 115 ? 1.624 -6.692 5.194 1.00 82.12 115 ASN A C 1
ATOM 898 O O . ASN A 1 115 ? 0.402 -6.829 5.230 1.00 82.12 115 ASN A O 1
ATOM 902 N N . PRO A 1 116 ? 2.208 -5.611 5.749 1.00 88.25 116 PRO A N 1
ATOM 903 C CA . PRO A 1 116 ? 1.438 -4.558 6.406 1.00 88.25 116 PRO A CA 1
ATOM 904 C C . PRO A 1 116 ? 0.636 -3.665 5.457 1.00 88.25 116 PRO A C 1
ATOM 906 O O . PRO A 1 116 ? -0.223 -2.932 5.935 1.00 88.25 116 PRO A O 1
ATOM 909 N N . GLN A 1 117 ? 0.931 -3.650 4.156 1.00 86.75 117 GLN A N 1
ATOM 910 C CA . GLN A 1 117 ? 0.400 -2.668 3.207 1.00 86.75 117 GLN A CA 1
ATOM 911 C C . GLN A 1 117 ? -1.130 -2.631 3.195 1.00 86.75 117 GLN A C 1
ATOM 913 O O . GLN A 1 117 ? -1.717 -1.566 3.383 1.00 86.75 117 GLN A O 1
ATOM 918 N N . THR A 1 118 ? -1.764 -3.793 3.079 1.00 86.38 118 THR A N 1
ATOM 919 C CA . THR A 1 118 ? -3.219 -3.955 3.117 1.00 86.38 118 THR A CA 1
ATOM 920 C C . THR A 1 118 ? -3.822 -3.422 4.417 1.00 86.38 118 THR A C 1
ATOM 922 O O . THR A 1 118 ? -4.723 -2.585 4.427 1.00 86.38 118 THR A O 1
ATOM 925 N N . THR A 1 119 ? -3.250 -3.829 5.547 1.00 91.06 119 THR A N 1
ATOM 926 C CA . THR A 1 119 ? -3.667 -3.384 6.879 1.00 91.06 119 THR A CA 1
ATOM 927 C C . THR A 1 119 ? -3.524 -1.872 7.061 1.00 91.06 119 THR A C 1
ATOM 929 O O . THR A 1 119 ? -4.392 -1.224 7.647 1.00 91.06 119 THR A O 1
ATOM 932 N N . LEU A 1 120 ? -2.448 -1.284 6.536 1.00 92.31 120 LEU A N 1
ATOM 933 C CA . LEU A 1 120 ? -2.232 0.159 6.573 1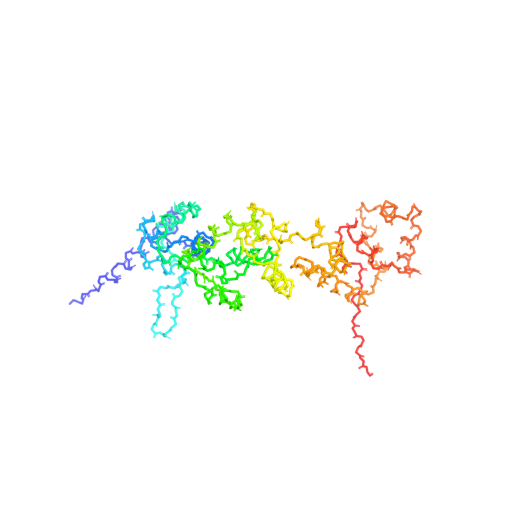.00 92.31 120 LEU A CA 1
ATOM 934 C C . LEU A 1 120 ? -3.280 0.895 5.743 1.00 92.31 120 LEU A C 1
ATOM 936 O O . LEU A 1 120 ? -3.820 1.884 6.235 1.00 92.31 120 LEU A O 1
ATOM 940 N N . ARG A 1 121 ? -3.603 0.409 4.537 1.00 92.38 121 ARG A N 1
ATOM 941 C CA . ARG A 1 121 ? -4.660 0.990 3.696 1.00 92.38 121 ARG A CA 1
ATOM 942 C C . ARG A 1 121 ? -5.998 1.003 4.429 1.00 92.38 121 ARG A C 1
ATOM 944 O O . ARG A 1 121 ? -6.634 2.052 4.480 1.00 92.38 121 ARG A O 1
ATOM 951 N N . ARG A 1 122 ? -6.377 -0.099 5.082 1.00 94.06 122 ARG A N 1
ATOM 952 C CA . ARG A 1 122 ? -7.619 -0.195 5.872 1.00 94.06 122 ARG A CA 1
ATOM 953 C C . ARG A 1 122 ? -7.676 0.818 7.016 1.00 94.06 122 ARG A C 1
ATOM 955 O O . ARG A 1 122 ? -8.635 1.580 7.107 1.00 94.06 122 ARG A O 1
ATOM 962 N N . ILE A 1 123 ? -6.628 0.910 7.843 1.00 95.44 123 ILE A N 1
ATOM 963 C CA . ILE A 1 123 ? -6.587 1.910 8.929 1.00 95.44 123 ILE A CA 1
ATOM 964 C C . ILE A 1 123 ? -6.652 3.333 8.364 1.00 95.44 123 ILE A C 1
ATOM 966 O O . ILE A 1 123 ? -7.405 4.165 8.862 1.00 95.44 123 ILE A O 1
ATOM 970 N N . GLN A 1 124 ? -5.847 3.633 7.342 1.00 95.12 124 GLN A N 1
ATOM 971 C CA . GLN A 1 124 ? -5.799 4.959 6.720 1.00 95.12 124 GLN A CA 1
ATOM 972 C C . GLN A 1 124 ? -7.163 5.367 6.164 1.00 95.12 124 GLN A C 1
ATOM 974 O O . GLN A 1 124 ? -7.567 6.516 6.331 1.00 95.12 124 GLN A O 1
ATOM 979 N N . THR A 1 125 ? -7.873 4.406 5.580 1.00 95.12 125 THR A N 1
ATOM 980 C CA . THR A 1 125 ? -9.221 4.563 5.041 1.00 95.12 125 THR A CA 1
ATOM 981 C C . THR A 1 125 ? -10.230 4.910 6.132 1.00 95.12 125 THR A C 1
ATOM 983 O O . THR A 1 125 ? -10.939 5.907 6.014 1.00 95.12 125 THR A O 1
ATOM 986 N N . LEU A 1 126 ? -10.224 4.178 7.251 1.00 96.50 126 LEU A N 1
ATOM 987 C CA . LEU A 1 126 ? -11.081 4.491 8.400 1.00 96.50 126 LEU A CA 1
ATOM 988 C C . LEU A 1 126 ? -10.772 5.883 8.982 1.00 96.50 126 LEU A C 1
ATOM 990 O O . LEU A 1 126 ? -11.681 6.643 9.315 1.00 96.50 126 LEU A O 1
ATOM 994 N N . ILE A 1 127 ? -9.496 6.274 9.055 1.00 97.12 127 ILE A N 1
ATOM 995 C CA . ILE A 1 127 ? -9.121 7.624 9.511 1.00 97.12 127 ILE A CA 1
ATOM 996 C C . ILE A 1 127 ? -9.622 8.697 8.541 1.00 97.12 127 ILE A C 1
ATOM 998 O O . ILE A 1 127 ? -10.105 9.738 8.987 1.00 97.12 127 ILE A O 1
ATOM 1002 N N . ALA A 1 128 ? -9.522 8.450 7.233 1.00 96.38 128 ALA A N 1
ATOM 1003 C CA . ALA A 1 128 ? -10.023 9.353 6.202 1.00 96.38 128 ALA A CA 1
ATOM 1004 C C . ALA A 1 128 ? -11.547 9.509 6.242 1.00 96.38 128 ALA A C 1
ATOM 1006 O O . ALA A 1 128 ? -12.046 10.592 5.958 1.00 96.38 128 ALA A O 1
ATOM 1007 N N . GLN A 1 129 ? -12.271 8.476 6.669 1.00 96.19 129 GLN A N 1
ATOM 1008 C CA . GLN A 1 129 ? -13.711 8.537 6.909 1.00 96.19 129 GLN A CA 1
ATOM 1009 C C . GLN A 1 129 ? -14.068 9.333 8.175 1.00 96.19 129 GLN A C 1
ATOM 1011 O O . GLN A 1 129 ? -15.085 10.021 8.203 1.00 96.19 129 GLN A O 1
ATOM 1016 N N . GLY A 1 130 ? -13.203 9.323 9.194 1.00 97.38 130 GLY A N 1
ATOM 1017 C CA . GLY A 1 130 ? -13.376 10.114 10.421 1.00 97.38 130 GLY A CA 1
ATOM 1018 C C . GLY A 1 130 ? -13.143 9.348 11.722 1.00 97.38 130 GLY A C 1
ATOM 1019 O O . GLY A 1 130 ? -13.279 9.912 12.811 1.00 97.38 130 GLY A O 1
ATOM 1020 N N . TYR A 1 131 ? -12.762 8.075 11.644 1.00 97.62 131 TYR A N 1
ATOM 1021 C CA . TYR A 1 131 ? -12.455 7.268 12.817 1.00 97.62 131 TYR A CA 1
ATOM 1022 C C . TYR A 1 131 ? -11.083 7.636 13.391 1.00 97.62 131 TYR A C 1
ATOM 1024 O O . TYR A 1 131 ? -10.050 7.507 12.738 1.00 97.62 131 TYR A O 1
ATOM 1032 N N . ASN A 1 132 ? -11.040 8.083 14.646 1.00 95.19 132 ASN A N 1
ATOM 1033 C CA . ASN A 1 132 ? -9.767 8.319 15.329 1.00 95.19 132 ASN A CA 1
ATOM 1034 C C . ASN A 1 132 ? -9.203 7.016 15.931 1.00 95.19 132 ASN A C 1
ATOM 1036 O O . ASN A 1 132 ? -9.950 6.120 16.322 1.00 95.19 132 ASN A O 1
ATOM 1040 N N . LEU A 1 133 ? -7.872 6.933 16.041 1.00 95.31 133 LEU A N 1
ATOM 1041 C CA . LEU A 1 133 ? -7.161 5.726 16.489 1.00 95.31 133 LEU A CA 1
ATOM 1042 C C . LEU A 1 133 ? -7.565 5.258 17.892 1.00 95.31 133 LEU A C 1
ATOM 1044 O O . LEU A 1 133 ? -7.783 4.068 18.105 1.00 95.31 133 LEU A O 1
ATOM 1048 N N . LYS A 1 134 ? -7.743 6.200 18.824 1.00 95.69 134 LYS A N 1
ATOM 1049 C CA . LYS A 1 134 ? -8.180 5.913 20.193 1.00 95.69 134 LYS A CA 1
ATOM 1050 C C . LYS A 1 134 ? -9.544 5.229 20.225 1.00 95.69 134 LYS A C 1
ATOM 1052 O O . LYS A 1 134 ? -9.746 4.307 21.011 1.00 95.69 134 LYS A O 1
ATOM 1057 N N . TRP A 1 135 ? -10.480 5.658 19.380 1.00 97.00 135 TRP A N 1
ATOM 1058 C CA . TRP A 1 135 ? -11.781 5.008 19.259 1.00 97.00 135 TRP A CA 1
ATOM 1059 C C . TRP A 1 135 ? -11.648 3.613 18.642 1.00 97.00 135 TRP A C 1
ATOM 1061 O O . TRP A 1 135 ? -12.166 2.667 19.226 1.00 97.00 135 TRP A O 1
ATOM 1071 N N . LEU A 1 136 ? -10.885 3.467 17.550 1.00 96.31 136 LEU A N 1
ATOM 1072 C CA . LEU A 1 136 ? -10.650 2.172 16.891 1.00 96.31 136 LEU A CA 1
ATOM 1073 C C . LEU A 1 136 ? -10.033 1.145 17.848 1.00 96.31 136 LEU A C 1
ATOM 1075 O O . LEU A 1 136 ? -10.503 0.016 17.921 1.00 96.31 136 LEU A O 1
ATOM 1079 N N . SER A 1 137 ? -9.044 1.552 18.650 1.00 95.88 137 SER A N 1
ATOM 1080 C CA . SER A 1 137 ? -8.406 0.667 19.635 1.00 95.88 137 SER A CA 1
ATOM 1081 C C . SER A 1 137 ? -9.342 0.180 20.743 1.00 95.88 137 SER A C 1
ATOM 1083 O O . SER A 1 137 ? -9.080 -0.834 21.368 1.00 95.88 137 SER A O 1
ATOM 1085 N N . ARG A 1 138 ? -10.441 0.896 21.008 1.00 96.00 138 ARG A N 1
ATOM 1086 C CA . ARG A 1 138 ? -11.438 0.480 22.007 1.00 96.00 138 ARG A CA 1
ATOM 1087 C C . ARG A 1 138 ? -12.448 -0.515 21.452 1.00 96.00 138 ARG A C 1
ATOM 1089 O O . ARG A 1 138 ? -13.175 -1.110 22.232 1.00 96.00 138 ARG A O 1
ATOM 1096 N N . GLN A 1 139 ? -12.529 -0.649 20.130 1.00 96.19 139 GLN A N 1
ATOM 1097 C CA . GLN A 1 139 ? -13.475 -1.560 19.491 1.00 96.19 139 GLN A CA 1
ATOM 1098 C C . GLN A 1 139 ? -12.937 -2.988 19.380 1.00 96.19 139 GLN A C 1
ATOM 1100 O O . GLN A 1 139 ? -13.695 -3.881 19.014 1.00 96.19 139 GLN A O 1
ATOM 1105 N N . HIS A 1 140 ? -11.648 -3.207 19.653 1.00 92.50 140 HIS A N 1
ATOM 1106 C CA . HIS A 1 140 ? -11.032 -4.518 19.521 1.00 92.50 140 HIS A CA 1
ATOM 1107 C C . HIS A 1 140 ? -9.865 -4.690 20.506 1.00 92.50 140 HIS A C 1
ATOM 1109 O O . HIS A 1 140 ? -8.858 -3.988 20.418 1.00 92.50 140 HIS A O 1
ATOM 1115 N N . ASP A 1 141 ? -9.950 -5.686 21.389 1.00 88.31 141 ASP A N 1
ATOM 1116 C CA . ASP A 1 141 ? -9.025 -5.863 22.524 1.00 88.31 141 ASP A CA 1
ATOM 1117 C C . ASP A 1 141 ? -7.566 -6.124 22.113 1.00 88.31 141 ASP A C 1
ATOM 1119 O O . ASP A 1 141 ? -6.625 -5.775 22.824 1.00 88.31 141 ASP A O 1
ATOM 1123 N N . SER A 1 142 ? -7.345 -6.727 20.942 1.00 85.81 142 SER A N 1
ATOM 1124 C CA . SER A 1 142 ? -5.995 -7.052 20.453 1.00 85.81 142 SER A CA 1
ATOM 1125 C C . SER A 1 142 ? -5.200 -5.873 19.870 1.00 85.81 142 SER A C 1
ATOM 1127 O O . SER A 1 142 ? -4.037 -6.058 19.499 1.00 85.81 142 SER A O 1
ATOM 1129 N N . VAL A 1 143 ? -5.779 -4.671 19.755 1.00 91.19 143 VAL A N 1
ATOM 1130 C CA . VAL A 1 143 ? -5.106 -3.509 19.149 1.00 91.19 143 VAL A CA 1
ATOM 1131 C C . VAL A 1 143 ? -5.156 -2.283 20.056 1.00 91.19 143 VAL A C 1
ATOM 1133 O O . VAL A 1 143 ? -6.211 -1.738 20.344 1.00 91.19 143 VAL A O 1
ATOM 1136 N N . SER A 1 144 ? -3.988 -1.787 20.468 1.00 94.19 144 SER A N 1
ATOM 1137 C CA . SER A 1 144 ? -3.883 -0.551 21.252 1.00 94.19 144 SER A CA 1
ATOM 1138 C C . SER A 1 144 ? -3.664 0.679 20.366 1.00 94.19 144 SER A C 1
ATOM 1140 O O . SER A 1 144 ? -3.079 0.586 19.285 1.00 94.19 144 SER A O 1
ATOM 1142 N N . ASP A 1 145 ? -4.065 1.859 20.848 1.00 92.69 145 ASP A N 1
ATOM 1143 C CA . ASP A 1 145 ? -3.850 3.145 20.160 1.00 92.69 145 ASP A CA 1
ATOM 1144 C C . ASP A 1 145 ? -2.363 3.366 19.818 1.00 92.69 145 ASP A C 1
ATOM 1146 O O . ASP A 1 145 ? -1.998 3.673 18.681 1.00 92.69 145 ASP A O 1
ATOM 1150 N N . GLN A 1 146 ? -1.471 3.082 20.775 1.00 92.69 146 GLN A N 1
ATOM 1151 C CA . GLN A 1 146 ? -0.024 3.173 20.575 1.00 92.69 146 GLN A CA 1
ATOM 1152 C C . GLN A 1 146 ? 0.473 2.225 19.476 1.00 92.69 146 GLN A C 1
ATOM 1154 O O . GLN A 1 146 ? 1.340 2.595 18.679 1.00 92.69 146 GLN A O 1
ATOM 1159 N N . HIS A 1 147 ? -0.075 1.009 19.407 1.00 90.25 147 HIS A N 1
ATOM 1160 C CA . HIS A 1 147 ? 0.263 0.051 18.360 1.00 90.25 147 HIS A CA 1
ATOM 1161 C C . HIS A 1 147 ? -0.189 0.556 16.982 1.00 90.25 147 HIS A C 1
ATOM 1163 O O . HIS A 1 147 ? 0.620 0.566 16.052 1.00 90.25 147 HIS A O 1
ATOM 1169 N N . LEU A 1 148 ? -1.423 1.056 16.855 1.00 93.31 148 LEU A N 1
ATOM 1170 C CA . LEU A 1 148 ? -1.936 1.626 15.603 1.00 93.31 148 LEU A CA 1
ATOM 1171 C C . LEU A 1 148 ? -1.130 2.858 15.158 1.00 93.31 148 LEU A C 1
ATOM 1173 O O . LEU A 1 148 ? -0.749 2.975 13.992 1.00 93.31 148 LEU A O 1
ATOM 1177 N N . SER A 1 149 ? -0.791 3.747 16.093 1.00 92.56 149 SER A N 1
ATOM 1178 C CA . SER A 1 149 ? 0.051 4.919 15.828 1.00 92.56 149 SER A CA 1
ATOM 1179 C C . SER A 1 149 ? 1.451 4.516 15.345 1.00 92.56 149 SER A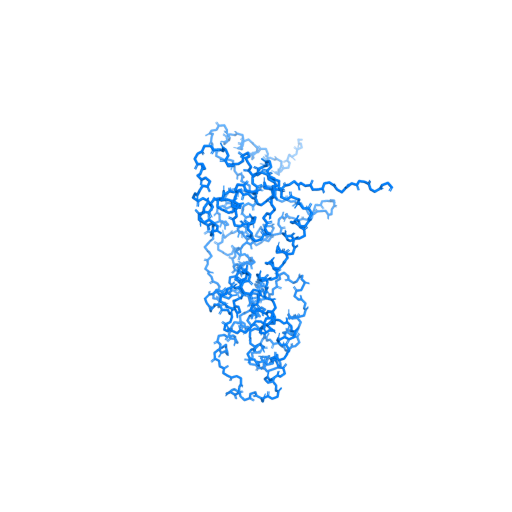 C 1
ATOM 1181 O O . SER A 1 149 ? 1.970 5.058 14.362 1.00 92.56 149 SER A O 1
ATOM 1183 N N . THR A 1 150 ? 2.041 3.494 15.973 1.00 90.94 150 THR A N 1
ATOM 1184 C CA . THR A 1 150 ? 3.344 2.929 15.585 1.00 90.94 150 THR A CA 1
ATOM 1185 C C . THR A 1 150 ? 3.286 2.300 14.193 1.00 90.94 150 THR A C 1
ATOM 1187 O O . THR A 1 150 ? 4.201 2.488 13.391 1.00 90.94 150 THR A O 1
ATOM 1190 N N . LEU A 1 151 ? 2.204 1.584 13.868 1.00 91.00 151 LEU A N 1
ATOM 1191 C CA . LEU A 1 151 ? 1.986 1.019 12.534 1.00 91.00 151 LEU A CA 1
ATOM 1192 C C . LEU A 1 151 ? 1.979 2.108 11.458 1.00 91.00 151 LEU A C 1
ATOM 1194 O O . LEU A 1 151 ? 2.659 1.953 10.449 1.00 91.00 151 LEU A O 1
ATOM 1198 N N . LEU A 1 152 ? 1.285 3.223 11.694 1.00 91.00 152 LEU A N 1
ATOM 1199 C CA . LEU A 1 152 ? 1.161 4.315 10.722 1.00 91.00 152 LEU A CA 1
ATOM 1200 C C . LEU A 1 152 ? 2.422 5.174 10.565 1.00 91.00 152 LEU A C 1
ATOM 1202 O O . LEU A 1 152 ? 2.613 5.783 9.511 1.00 91.00 152 LEU A O 1
ATOM 1206 N N . THR A 1 153 ? 3.263 5.260 11.596 1.00 87.94 153 THR A N 1
ATOM 1207 C CA . THR A 1 153 ? 4.460 6.121 11.603 1.00 87.94 153 THR A CA 1
ATOM 1208 C C . THR A 1 153 ? 5.729 5.386 11.180 1.00 87.94 153 THR A C 1
ATOM 1210 O O . THR A 1 153 ? 6.555 5.957 10.471 1.00 87.94 153 THR A O 1
ATOM 1213 N N . GLN A 1 154 ? 5.876 4.108 11.537 1.00 80.19 154 GLN A N 1
ATOM 1214 C CA . GLN A 1 154 ? 7.060 3.294 11.226 1.00 80.19 154 GLN A CA 1
ATOM 1215 C C . GLN A 1 154 ? 6.917 2.496 9.920 1.00 80.19 154 GLN A C 1
ATOM 1217 O O . GLN A 1 154 ? 7.490 1.420 9.760 1.00 80.19 154 GLN A O 1
ATOM 1222 N N . THR A 1 155 ? 6.138 3.006 8.967 1.00 65.19 155 THR A N 1
ATOM 1223 C CA . THR A 1 155 ? 5.866 2.327 7.690 1.00 65.19 155 THR A CA 1
ATOM 1224 C C . THR A 1 155 ? 7.114 2.178 6.820 1.00 65.19 155 THR A C 1
ATOM 1226 O O . THR A 1 155 ? 7.268 1.173 6.127 1.00 65.19 155 THR A O 1
ATOM 1229 N N . LYS A 1 156 ? 8.056 3.129 6.887 1.00 62.06 156 LYS A N 1
ATOM 1230 C CA . LYS A 1 156 ? 9.322 3.066 6.143 1.00 62.06 156 LYS A CA 1
ATOM 1231 C C . LYS A 1 156 ? 10.234 1.976 6.718 1.00 62.06 156 LYS A C 1
ATOM 1233 O O . LYS A 1 156 ? 10.971 2.209 7.668 1.00 62.06 156 LYS A O 1
ATOM 1238 N N . GLY A 1 157 ? 10.184 0.788 6.115 1.00 63.66 157 GLY A N 1
ATOM 1239 C CA . GLY A 1 157 ? 11.082 -0.336 6.411 1.00 63.66 157 GLY A CA 1
ATOM 1240 C C . GLY A 1 157 ? 10.433 -1.510 7.145 1.00 63.66 157 GLY A C 1
ATOM 1241 O O . GLY A 1 157 ? 11.065 -2.561 7.281 1.00 63.66 157 GLY A O 1
ATOM 1242 N N . ARG A 1 158 ? 9.169 -1.390 7.572 1.00 80.25 158 ARG A N 1
ATOM 1243 C CA . ARG A 1 158 ? 8.456 -2.508 8.195 1.00 80.25 158 ARG A CA 1
ATOM 1244 C C . ARG A 1 158 ? 8.041 -3.517 7.130 1.00 80.25 158 ARG A C 1
ATOM 1246 O O . ARG A 1 158 ? 7.156 -3.258 6.327 1.00 80.25 158 ARG A O 1
ATOM 1253 N N . ARG A 1 159 ? 8.694 -4.680 7.133 1.00 78.12 159 ARG A N 1
ATOM 1254 C CA . ARG A 1 159 ? 8.445 -5.749 6.150 1.00 78.12 159 ARG A CA 1
ATOM 1255 C C . ARG A 1 159 ? 7.238 -6.627 6.484 1.00 78.12 159 ARG A C 1
ATOM 1257 O O . ARG A 1 159 ? 6.741 -7.308 5.600 1.00 78.12 159 ARG A O 1
ATOM 1264 N N . TYR A 1 160 ? 6.813 -6.664 7.748 1.00 82.94 160 TYR A N 1
ATOM 1265 C CA . TYR A 1 160 ? 5.755 -7.563 8.210 1.00 82.94 160 TYR A CA 1
ATOM 1266 C C . TYR A 1 160 ? 5.059 -7.066 9.484 1.00 82.94 160 TYR A C 1
ATOM 1268 O O . TYR A 1 160 ? 5.649 -6.338 10.291 1.00 82.94 160 TYR A O 1
ATOM 1276 N N . ILE A 1 161 ? 3.827 -7.529 9.684 1.00 86.88 161 ILE A N 1
ATOM 1277 C CA . ILE A 1 161 ? 3.040 -7.430 10.924 1.00 86.88 161 ILE A CA 1
ATOM 1278 C C . ILE A 1 161 ? 2.497 -8.806 11.311 1.00 86.88 161 ILE A C 1
ATOM 1280 O O . ILE A 1 161 ? 2.570 -9.740 10.514 1.00 86.88 161 ILE A O 1
ATOM 1284 N N . MET A 1 162 ? 1.988 -8.951 12.535 1.00 86.38 162 MET A N 1
ATOM 1285 C CA . MET A 1 162 ? 1.327 -10.193 12.944 1.00 86.38 162 MET A CA 1
ATOM 1286 C C . MET A 1 162 ? -0.009 -10.346 12.211 1.00 86.38 162 MET A C 1
ATOM 1288 O O . MET A 1 162 ? -0.743 -9.368 12.057 1.00 86.38 162 MET A O 1
ATOM 1292 N N . ALA A 1 163 ? -0.335 -11.572 11.801 1.00 82.19 163 ALA A N 1
ATOM 1293 C CA . ALA A 1 163 ? -1.605 -11.898 11.156 1.00 82.19 163 ALA A CA 1
ATOM 1294 C C . ALA A 1 163 ? -2.806 -11.586 12.062 1.00 82.19 163 ALA A C 1
ATOM 1296 O O . ALA A 1 163 ? -3.824 -11.103 11.582 1.00 82.19 163 ALA A O 1
ATOM 1297 N N . THR A 1 164 ? -2.659 -11.768 13.378 1.00 84.44 164 THR A N 1
ATOM 1298 C CA . THR A 1 164 ? -3.676 -11.401 14.376 1.00 84.44 164 THR A CA 1
ATOM 1299 C C . THR A 1 164 ? -4.001 -9.908 14.341 1.00 84.44 164 THR A C 1
ATOM 1301 O O . THR A 1 164 ? -5.166 -9.531 14.323 1.00 84.44 164 THR A O 1
ATOM 1304 N N . THR A 1 165 ? -2.984 -9.047 14.247 1.00 89.44 165 THR A N 1
ATOM 1305 C CA . THR A 1 165 ? -3.170 -7.598 14.089 1.00 89.44 165 THR A CA 1
ATOM 1306 C C . THR A 1 165 ? -3.851 -7.261 12.767 1.00 89.44 165 THR A C 1
ATOM 1308 O O . THR A 1 165 ? -4.752 -6.426 12.732 1.00 89.44 165 THR A O 1
ATOM 1311 N N . ALA A 1 166 ? -3.420 -7.896 11.673 1.00 88.50 166 ALA A N 1
ATOM 1312 C CA . ALA A 1 166 ? -4.016 -7.682 10.359 1.00 88.50 166 ALA A CA 1
ATOM 1313 C C . ALA A 1 166 ? -5.501 -8.068 10.340 1.00 88.50 166 ALA A C 1
ATOM 1315 O O . ALA A 1 166 ? -6.304 -7.335 9.769 1.00 88.50 166 ALA A O 1
ATOM 1316 N N . HIS A 1 167 ? -5.858 -9.164 11.014 1.00 86.12 167 HIS A N 1
ATOM 1317 C CA . HIS A 1 167 ? -7.234 -9.622 11.169 1.00 86.12 167 HIS A CA 1
ATOM 1318 C C . HIS A 1 167 ? -8.083 -8.677 12.003 1.00 86.12 167 HIS A C 1
ATOM 1320 O O . HIS A 1 167 ? -9.129 -8.257 11.533 1.00 86.12 167 HIS A O 1
ATOM 1326 N N . ALA A 1 168 ? -7.601 -8.279 13.181 1.00 91.31 168 ALA A N 1
ATOM 1327 C CA . ALA A 1 168 ? -8.307 -7.326 14.032 1.00 91.31 168 ALA A CA 1
ATOM 1328 C C . ALA A 1 168 ? -8.670 -6.052 13.253 1.00 91.31 168 ALA A C 1
ATOM 1330 O O . ALA A 1 168 ? -9.766 -5.515 13.352 1.00 91.31 168 ALA A O 1
ATOM 1331 N N . ILE A 1 169 ? -7.747 -5.579 12.415 1.00 93.31 169 ILE A N 1
ATOM 1332 C CA . ILE A 1 169 ? -7.967 -4.408 11.565 1.00 93.31 169 ILE A CA 1
ATOM 1333 C C . ILE A 1 169 ? -8.898 -4.714 10.385 1.00 93.31 169 ILE A C 1
ATOM 1335 O O . ILE A 1 169 ? -9.642 -3.827 9.979 1.00 93.31 169 ILE A O 1
ATOM 1339 N N . ALA A 1 170 ? -8.862 -5.931 9.836 1.00 90.44 170 ALA A N 1
ATOM 1340 C CA . ALA A 1 170 ? -9.830 -6.401 8.847 1.00 90.44 170 ALA A CA 1
ATOM 1341 C C . ALA A 1 170 ? -11.254 -6.326 9.396 1.00 90.44 170 ALA A C 1
ATOM 1343 O O . ALA A 1 170 ? -12.090 -5.661 8.806 1.00 90.44 170 ALA A O 1
ATOM 1344 N N . GLU A 1 171 ? -11.490 -6.901 10.574 1.00 91.06 171 GLU A N 1
ATOM 1345 C CA . GLU A 1 171 ? -12.809 -6.913 11.208 1.00 91.06 171 GLU A CA 1
ATOM 1346 C C . GLU A 1 171 ? -13.305 -5.500 11.521 1.00 91.06 171 GLU A C 1
ATOM 1348 O O . GLU A 1 171 ? -14.467 -5.173 11.281 1.00 91.06 171 GLU A O 1
ATOM 1353 N N . LEU A 1 172 ? -12.416 -4.629 12.014 1.00 94.69 172 LEU A N 1
ATOM 1354 C CA . LEU A 1 172 ? -12.741 -3.215 12.204 1.00 94.69 172 LEU A CA 1
ATOM 1355 C C . LEU A 1 172 ? -13.112 -2.537 10.882 1.00 94.69 172 LEU A C 1
ATOM 1357 O O . LEU A 1 172 ? -14.039 -1.732 10.848 1.00 94.69 172 LEU A O 1
ATOM 1361 N N . TYR A 1 173 ? -12.395 -2.839 9.802 1.00 93.19 173 TYR A N 1
ATOM 1362 C CA . TYR A 1 173 ? -12.690 -2.290 8.487 1.00 93.19 173 TYR A CA 1
ATOM 1363 C C . TYR A 1 173 ? -14.043 -2.780 7.972 1.00 93.19 173 TYR A C 1
ATOM 1365 O O . TYR A 1 173 ? -14.913 -1.957 7.703 1.00 93.19 173 TYR A O 1
ATOM 1373 N N . ASP A 1 174 ? -14.273 -4.089 7.933 1.00 89.94 174 ASP A N 1
ATOM 1374 C CA . ASP A 1 174 ? -15.517 -4.689 7.444 1.00 89.94 174 ASP A CA 1
ATOM 1375 C C . ASP A 1 174 ? -16.732 -4.147 8.203 1.00 89.94 174 ASP A C 1
ATOM 1377 O O . ASP A 1 174 ? -17.751 -3.808 7.604 1.00 89.94 174 ASP A O 1
ATOM 1381 N N . LYS A 1 175 ? -16.590 -3.955 9.519 1.00 94.38 175 LYS A N 1
ATOM 1382 C CA . LYS A 1 175 ? -17.653 -3.429 10.376 1.00 94.38 175 LYS A CA 1
ATOM 1383 C C . LYS A 1 175 ? -17.953 -1.943 10.162 1.00 94.38 175 LYS A C 1
ATOM 1385 O O . LYS A 1 175 ? -19.101 -1.540 10.338 1.00 94.38 175 LYS A O 1
ATOM 1390 N N . TYR A 1 176 ? -16.951 -1.119 9.848 1.00 95.25 176 TYR A N 1
ATOM 1391 C CA . TYR A 1 176 ? -17.084 0.343 9.924 1.00 95.25 176 TYR A CA 1
ATOM 1392 C C . TYR A 1 176 ? -16.854 1.098 8.609 1.00 95.25 176 TYR A C 1
ATOM 1394 O O . TYR A 1 176 ? -17.221 2.266 8.533 1.00 95.25 176 TYR A O 1
ATOM 1402 N N . HIS A 1 177 ? -16.319 0.471 7.558 1.00 91.94 177 HIS A N 1
ATOM 1403 C CA . HIS A 1 177 ? -16.004 1.163 6.298 1.00 91.94 177 HIS A CA 1
ATOM 1404 C C . HIS A 1 177 ? -17.229 1.798 5.615 1.00 91.94 177 HIS A C 1
ATOM 1406 O O . HIS A 1 177 ? -17.089 2.826 4.962 1.00 91.94 177 HIS A O 1
ATOM 1412 N N . ASN A 1 178 ? -18.435 1.264 5.832 1.00 90.88 178 ASN A N 1
ATOM 1413 C CA . ASN A 1 178 ? -19.692 1.812 5.299 1.00 90.88 178 ASN A CA 1
ATOM 1414 C C . ASN A 1 178 ? -20.586 2.469 6.366 1.00 90.88 178 ASN A C 1
ATOM 1416 O O . ASN A 1 178 ? -21.762 2.728 6.117 1.00 90.88 178 ASN A O 1
ATOM 1420 N N . VAL A 1 179 ? -20.058 2.729 7.565 1.00 95.38 179 VAL A N 1
ATOM 1421 C CA . VAL A 1 179 ? -20.820 3.324 8.671 1.00 95.38 179 VAL A CA 1
ATOM 1422 C C . VAL A 1 179 ? -20.393 4.776 8.871 1.00 95.38 179 VAL A C 1
ATOM 1424 O O . VAL A 1 179 ? -19.209 5.098 8.848 1.00 95.38 179 VAL A O 1
ATOM 1427 N N . ASP A 1 180 ? -21.347 5.685 9.075 1.00 95.62 180 ASP A N 1
ATOM 1428 C CA . ASP A 1 180 ? -21.012 7.063 9.448 1.00 95.62 180 ASP A CA 1
ATOM 1429 C C . ASP A 1 180 ? -20.442 7.086 10.885 1.00 95.62 180 ASP A C 1
ATOM 1431 O O . ASP A 1 180 ? -21.112 6.613 11.815 1.00 95.62 180 ASP A O 1
ATOM 1435 N N . PRO A 1 181 ? -19.235 7.642 11.116 1.00 97.25 181 PRO A N 1
ATOM 1436 C CA . PRO A 1 181 ? -18.683 7.847 12.455 1.00 97.25 181 PRO A CA 1
ATOM 1437 C C . PRO A 1 181 ? -19.648 8.527 13.447 1.00 97.25 181 PRO A C 1
ATOM 1439 O O . PRO A 1 181 ? -19.606 8.224 14.644 1.00 97.25 181 PRO A O 1
ATOM 1442 N N . ALA A 1 182 ? -20.527 9.418 12.979 1.00 97.31 182 ALA A N 1
ATOM 1443 C CA . ALA A 1 182 ? -21.518 10.092 13.814 1.00 97.31 182 ALA A CA 1
ATOM 1444 C C . ALA A 1 182 ? -22.567 9.115 14.375 1.00 97.31 182 ALA A C 1
ATOM 1446 O O . ALA A 1 182 ? -22.955 9.232 15.539 1.00 97.31 182 ALA A O 1
ATOM 1447 N N . HIS A 1 183 ? -22.965 8.097 13.602 1.00 97.62 183 HIS A N 1
ATOM 1448 C CA . HIS A 1 183 ? -23.943 7.088 14.031 1.00 97.62 183 HIS A CA 1
ATOM 1449 C C . HIS A 1 183 ? -23.419 6.166 15.136 1.00 97.62 183 HIS A C 1
ATOM 1451 O O . HIS A 1 183 ? -24.206 5.577 15.873 1.00 97.62 183 HIS A O 1
ATOM 1457 N N . VAL A 1 184 ? -22.098 6.066 15.297 1.00 96.44 184 VAL A N 1
ATOM 1458 C CA . VAL A 1 184 ? -21.462 5.295 16.379 1.00 96.44 184 VAL A CA 1
ATOM 1459 C C . VAL A 1 184 ? -20.984 6.180 17.537 1.00 96.44 184 VAL A C 1
ATOM 1461 O O . VAL A 1 184 ? -20.156 5.766 18.352 1.00 96.44 184 VAL A O 1
ATOM 1464 N N . GLY A 1 185 ? -21.505 7.410 17.619 1.00 96.25 185 GLY A N 1
ATOM 1465 C CA . GLY A 1 185 ? -21.313 8.312 18.755 1.00 96.25 185 GLY A CA 1
ATOM 1466 C C . GLY A 1 185 ? -19.974 9.052 18.778 1.00 96.25 185 GLY A C 1
ATOM 1467 O O . GLY A 1 185 ? -19.569 9.556 19.829 1.00 96.25 185 GLY A O 1
ATOM 1468 N N . ILE A 1 186 ? -19.252 9.131 17.656 1.00 97.69 186 ILE A N 1
ATOM 1469 C CA . ILE A 1 186 ? -18.037 9.951 17.575 1.00 97.69 186 ILE A CA 1
ATOM 1470 C C . ILE A 1 186 ? -18.451 11.413 17.395 1.00 97.69 186 ILE A C 1
ATOM 1472 O O . ILE A 1 186 ? -19.193 11.757 16.481 1.00 97.69 186 ILE A O 1
ATOM 1476 N N . SER A 1 187 ? -17.956 12.299 18.263 1.00 97.75 187 SER A N 1
ATOM 1477 C CA . SER A 1 187 ? -18.270 13.726 18.171 1.00 97.75 187 SER A CA 1
ATOM 1478 C C . SER A 1 187 ? -17.749 14.347 16.872 1.00 97.75 187 SER A C 1
ATOM 1480 O O . SER A 1 187 ? -16.647 14.030 16.412 1.00 97.75 187 SER A O 1
ATOM 1482 N N . GLN A 1 188 ? -18.492 15.319 16.334 1.00 97.44 188 GLN A N 1
ATOM 1483 C CA . GLN A 1 188 ? -18.131 16.009 15.091 1.00 97.44 188 GLN A CA 1
ATOM 1484 C C . GLN A 1 188 ? -16.710 16.591 15.123 1.00 97.44 188 GLN A C 1
ATOM 1486 O O . GLN A 1 188 ? -15.963 16.494 14.152 1.00 97.44 188 GLN A O 1
ATOM 1491 N N . ALA A 1 189 ? -16.286 17.131 16.269 1.00 97.44 189 ALA A N 1
ATOM 1492 C CA . ALA A 1 189 ? -14.935 17.661 16.447 1.00 97.44 189 ALA A CA 1
ATOM 1493 C C . ALA A 1 189 ? -13.837 16.593 16.257 1.00 97.44 189 ALA A C 1
ATOM 1495 O O . ALA A 1 189 ? -12.762 16.892 15.732 1.00 97.44 189 ALA A O 1
ATOM 1496 N N . HIS A 1 190 ? -14.083 15.346 16.672 1.00 97.38 190 HIS A N 1
ATOM 1497 C CA . HIS A 1 190 ? -13.140 14.245 16.476 1.00 97.38 190 HIS A CA 1
ATOM 1498 C C . HIS A 1 190 ? -13.136 13.729 15.038 1.00 97.38 190 HIS A C 1
ATOM 1500 O O . HIS A 1 190 ? -12.052 13.451 14.522 1.00 97.38 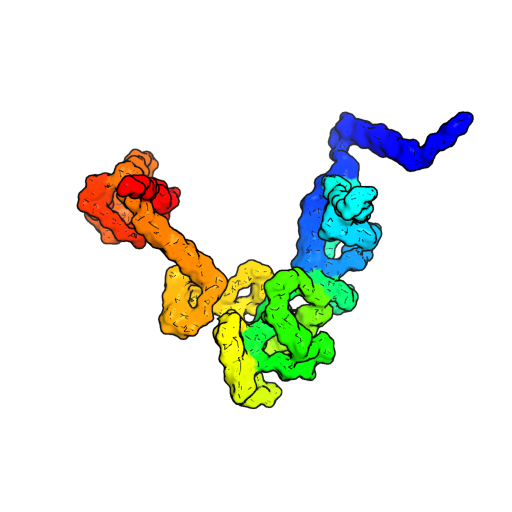190 HIS A O 1
ATOM 1506 N N . ILE A 1 191 ? -14.306 13.665 14.396 1.00 98.00 191 ILE A N 1
ATOM 1507 C CA . ILE A 1 191 ? -14.452 13.300 12.978 1.00 98.00 191 ILE A CA 1
ATOM 1508 C C . ILE A 1 191 ? -13.628 14.258 12.115 1.00 98.00 191 ILE A C 1
ATOM 1510 O O . ILE A 1 191 ? -12.702 13.839 11.419 1.00 98.00 191 ILE A O 1
ATOM 1514 N N . VAL A 1 192 ? -13.873 15.563 12.265 1.00 97.00 192 VAL A N 1
ATOM 1515 C CA . VAL A 1 192 ? -13.172 16.623 11.526 1.00 97.00 192 VAL A CA 1
ATOM 1516 C C . VAL A 1 192 ? -11.659 16.562 11.766 1.00 97.00 192 VAL A C 1
ATOM 1518 O O . VAL A 1 192 ? -10.862 16.696 10.837 1.00 97.00 192 VAL A O 1
ATOM 1521 N N . ARG A 1 193 ? -11.219 16.297 13.004 1.00 96.81 193 ARG A N 1
ATOM 1522 C CA . ARG A 1 193 ? -9.788 16.168 13.327 1.00 96.81 193 ARG A CA 1
ATOM 1523 C C . ARG A 1 193 ? -9.135 14.956 12.654 1.00 96.81 193 ARG A C 1
ATOM 1525 O O . ARG A 1 193 ? -7.989 15.063 12.200 1.00 96.81 193 ARG A O 1
ATOM 1532 N N . ALA A 1 194 ? -9.822 13.815 12.607 1.00 96.75 194 ALA A N 1
ATOM 1533 C CA . ALA A 1 194 ? -9.341 12.616 11.925 1.00 96.75 194 ALA A CA 1
ATOM 1534 C C . ALA A 1 194 ? -9.237 12.858 10.411 1.00 96.75 194 ALA A C 1
ATOM 1536 O O . ALA A 1 194 ? -8.162 12.657 9.842 1.00 96.75 194 ALA A O 1
ATOM 1537 N N . GLN A 1 195 ? -10.272 13.443 9.804 1.00 95.31 195 GLN A N 1
ATOM 1538 C CA . GLN A 1 195 ? -10.299 13.813 8.385 1.00 95.31 195 GLN A CA 1
ATOM 1539 C C . GLN A 1 195 ? -9.186 14.809 8.018 1.00 95.31 195 GLN A C 1
ATOM 1541 O O . GLN A 1 195 ? -8.429 14.578 7.077 1.00 95.31 195 GLN A O 1
ATOM 1546 N N . HIS A 1 196 ? -8.972 15.865 8.811 1.00 94.12 196 HIS A N 1
ATOM 1547 C CA . HIS A 1 196 ? -7.843 16.786 8.605 1.00 94.12 196 HIS A CA 1
ATOM 1548 C C . HIS A 1 196 ? -6.479 16.106 8.746 1.00 94.12 196 HIS A C 1
ATOM 1550 O O . HIS A 1 196 ? -5.492 16.522 8.132 1.00 94.12 196 HIS A O 1
ATOM 1556 N N . THR A 1 197 ? -6.373 15.091 9.601 1.00 94.25 197 THR A N 1
ATOM 1557 C CA . THR A 1 197 ? -5.139 14.311 9.742 1.00 94.25 197 THR A CA 1
ATOM 1558 C C . THR A 1 197 ? -4.914 13.442 8.513 1.00 94.25 197 THR A C 1
ATOM 1560 O O . THR A 1 197 ? -3.805 13.441 7.981 1.00 94.25 197 THR A O 1
ATOM 1563 N N . ALA A 1 198 ? -5.960 12.774 8.026 1.00 93.62 198 ALA A N 1
ATOM 1564 C CA . ALA A 1 198 ? -5.929 12.017 6.784 1.00 93.62 198 ALA A CA 1
ATOM 1565 C C . ALA A 1 198 ? -5.532 12.894 5.595 1.00 93.62 198 ALA A C 1
ATOM 1567 O O . ALA A 1 198 ? -4.569 12.572 4.907 1.00 93.62 198 ALA A O 1
ATOM 1568 N N . GLN A 1 199 ? -6.174 14.051 5.420 1.00 90.81 199 GLN A N 1
ATOM 1569 C CA . GLN A 1 199 ? -5.874 14.982 4.333 1.00 90.81 199 GLN A CA 1
ATOM 1570 C C . GLN A 1 199 ? -4.412 15.449 4.365 1.00 90.81 199 GLN A C 1
ATOM 1572 O O . GLN A 1 199 ? -3.717 15.374 3.354 1.00 90.81 199 GLN A O 1
ATOM 1577 N N . ARG A 1 200 ? -3.906 15.866 5.537 1.00 90.75 200 ARG A N 1
ATOM 1578 C CA . ARG A 1 200 ? -2.502 16.293 5.698 1.00 90.75 200 ARG A CA 1
ATOM 1579 C C . ARG A 1 200 ? -1.501 15.175 5.417 1.00 90.75 200 ARG A C 1
ATOM 1581 O O . ARG A 1 200 ? -0.390 15.455 4.977 1.00 90.75 200 ARG A O 1
ATOM 1588 N N . ARG A 1 201 ? -1.872 13.924 5.695 1.00 90.56 201 ARG A N 1
ATOM 1589 C CA . ARG A 1 201 ? -1.025 12.746 5.468 1.00 90.56 201 ARG A CA 1
ATOM 1590 C C . ARG A 1 201 ? -1.252 12.077 4.109 1.00 90.56 201 ARG A C 1
ATOM 1592 O O . ARG A 1 201 ? -0.547 11.120 3.806 1.00 90.56 201 ARG A O 1
ATOM 1599 N N . GLY A 1 202 ? -2.198 12.565 3.305 1.00 90.06 202 GLY A N 1
ATOM 1600 C CA . GLY A 1 202 ? -2.576 11.955 2.029 1.00 90.06 202 GLY A CA 1
ATOM 1601 C C . GLY A 1 202 ? -3.215 10.571 2.178 1.00 90.06 202 GLY A C 1
ATOM 1602 O O . GLY A 1 202 ? -3.054 9.729 1.299 1.00 90.06 202 GLY A O 1
ATOM 1603 N N . TYR A 1 203 ? -3.890 10.302 3.297 1.00 92.88 203 TYR A N 1
ATOM 1604 C CA . TYR A 1 203 ? -4.637 9.058 3.469 1.00 92.88 203 TYR A CA 1
ATOM 1605 C C . TYR A 1 203 ? -5.858 9.059 2.557 1.00 92.88 203 TYR A C 1
ATOM 1607 O O . TYR A 1 203 ? -6.550 10.067 2.418 1.00 92.88 203 TYR A O 1
ATOM 1615 N N . THR A 1 204 ? -6.074 7.922 1.910 1.00 92.19 204 THR A N 1
ATOM 1616 C CA . THR A 1 204 ? -7.095 7.767 0.879 1.00 92.19 204 THR A CA 1
ATOM 1617 C C . THR A 1 204 ? -8.436 7.386 1.517 1.00 92.19 204 THR A C 1
ATOM 1619 O O . THR A 1 204 ? -8.436 6.487 2.357 1.00 92.19 204 THR A O 1
ATOM 1622 N N . PRO A 1 205 ? -9.553 8.044 1.156 1.00 89.75 205 PRO A N 1
ATOM 1623 C CA . PRO A 1 205 ? -10.886 7.698 1.652 1.00 89.75 205 PRO A CA 1
ATOM 1624 C C . PRO A 1 205 ? -11.417 6.383 1.049 1.00 89.75 205 PRO A C 1
ATOM 1626 O O . PRO A 1 205 ? -10.912 5.948 0.013 1.00 89.75 205 PRO A O 1
ATOM 1629 N N . PRO A 1 206 ? -12.453 5.761 1.653 1.00 88.19 206 PRO A N 1
ATOM 1630 C CA . PRO A 1 206 ? -12.971 4.468 1.194 1.00 88.19 206 PRO A CA 1
ATOM 1631 C C . PRO A 1 206 ? -13.438 4.491 -0.260 1.00 88.19 206 PRO A C 1
ATOM 1633 O O . PRO A 1 206 ? -13.126 3.581 -1.011 1.00 88.19 206 PRO A O 1
ATOM 1636 N N . SER A 1 207 ? -14.087 5.580 -0.680 1.00 87.62 207 SER A N 1
ATOM 1637 C CA . SER A 1 207 ? -14.618 5.765 -2.038 1.00 87.62 207 SER A CA 1
ATOM 1638 C C . SER A 1 207 ? -13.565 5.760 -3.149 1.00 87.62 207 SER A C 1
ATOM 1640 O O . SER A 1 207 ? -13.917 5.687 -4.319 1.00 87.62 207 SER A O 1
ATOM 1642 N N . CYS A 1 208 ? -12.287 5.915 -2.802 1.00 89.56 208 CYS A N 1
ATOM 1643 C CA . CYS A 1 208 ? -11.183 5.912 -3.758 1.00 89.56 208 CYS A CA 1
ATOM 1644 C C . CYS A 1 208 ? -10.503 4.542 -3.873 1.00 89.56 208 CYS A C 1
ATOM 1646 O O . CYS A 1 208 ? -9.579 4.386 -4.671 1.00 89.56 208 CYS A O 1
ATOM 1648 N N . TRP A 1 209 ? -10.913 3.571 -3.058 1.00 86.88 209 TRP A N 1
ATOM 1649 C CA . TRP A 1 209 ? -10.498 2.183 -3.180 1.00 86.88 209 TRP A CA 1
ATOM 1650 C C . TRP A 1 209 ? -11.623 1.377 -3.813 1.00 86.88 209 TRP A C 1
ATOM 1652 O O . TRP A 1 209 ? -12.787 1.547 -3.461 1.00 86.88 209 TRP A O 1
ATOM 1662 N N . ASP A 1 210 ? -11.260 0.474 -4.715 1.00 81.56 210 ASP A N 1
ATOM 1663 C CA . ASP A 1 210 ? -12.155 -0.609 -5.096 1.00 81.56 210 ASP A CA 1
ATOM 1664 C C . ASP A 1 210 ? -12.214 -1.613 -3.931 1.00 81.56 210 ASP A C 1
ATOM 1666 O O . ASP A 1 210 ? -11.173 -2.038 -3.410 1.00 81.56 210 ASP A O 1
ATOM 1670 N N . ALA A 1 211 ? -13.431 -1.933 -3.485 1.00 72.00 211 ALA A N 1
ATOM 1671 C CA . ALA A 1 211 ? -13.679 -2.803 -2.340 1.00 72.00 211 ALA A CA 1
ATOM 1672 C C . ALA A 1 211 ? -13.096 -4.206 -2.559 1.00 72.00 211 ALA A C 1
ATOM 1674 O O . ALA A 1 211 ? -12.593 -4.809 -1.610 1.00 72.00 211 ALA A O 1
ATOM 1675 N N . ASP A 1 212 ? -13.082 -4.676 -3.809 1.00 71.31 212 ASP A N 1
ATOM 1676 C CA . ASP A 1 212 ? -12.599 -6.012 -4.157 1.00 71.31 212 ASP A CA 1
ATOM 1677 C C . ASP A 1 212 ? -11.068 -6.070 -4.280 1.00 71.31 212 ASP A C 1
ATOM 1679 O O . ASP A 1 212 ? -10.467 -7.135 -4.124 1.00 71.31 212 ASP A O 1
ATOM 1683 N N . THR A 1 213 ? -10.404 -4.933 -4.528 1.00 76.62 213 THR A N 1
ATOM 1684 C CA . THR A 1 213 ? -8.961 -4.900 -4.824 1.00 76.62 213 THR A CA 1
ATOM 1685 C C . THR A 1 213 ? -8.125 -4.175 -3.776 1.00 76.62 213 THR A C 1
ATOM 1687 O O . THR A 1 213 ? -6.911 -4.091 -3.938 1.00 76.62 213 THR A O 1
ATOM 1690 N N . ILE A 1 214 ? -8.700 -3.642 -2.693 1.00 78.00 214 ILE A N 1
ATOM 1691 C CA . ILE A 1 214 ? -7.941 -2.907 -1.657 1.00 78.00 214 ILE A CA 1
ATOM 1692 C C . ILE A 1 214 ? -6.760 -3.719 -1.080 1.00 78.00 214 ILE A C 1
ATOM 1694 O O . ILE A 1 214 ? -5.735 -3.152 -0.667 1.00 78.00 214 ILE A O 1
ATOM 1698 N N . ASP A 1 215 ? -6.881 -5.045 -1.118 1.00 72.69 215 ASP A N 1
ATOM 1699 C CA . ASP A 1 215 ? -5.887 -6.004 -0.648 1.00 72.69 215 ASP A CA 1
ATOM 1700 C C . ASP A 1 215 ? -4.803 -6.346 -1.681 1.00 72.69 215 ASP A C 1
ATOM 1702 O O . ASP A 1 215 ? -3.750 -6.856 -1.291 1.00 72.69 215 ASP A O 1
ATOM 1706 N N . ASP A 1 216 ? -5.014 -6.038 -2.964 1.00 73.56 216 ASP A N 1
ATOM 1707 C CA . ASP A 1 216 ? -4.041 -6.289 -4.028 1.00 73.56 216 ASP A CA 1
ATOM 1708 C C . ASP A 1 216 ? -2.822 -5.367 -3.833 1.00 73.56 216 ASP A C 1
ATOM 1710 O O . ASP A 1 216 ? -2.981 -4.141 -3.765 1.00 73.56 216 ASP A O 1
ATOM 1714 N N . PRO A 1 217 ? -1.588 -5.890 -3.714 1.00 73.88 217 PRO A N 1
ATOM 1715 C CA . PRO A 1 217 ? -0.393 -5.062 -3.551 1.00 73.88 217 PRO A CA 1
ATOM 1716 C C . PRO A 1 217 ? -0.258 -3.975 -4.625 1.00 73.88 217 PRO A C 1
ATOM 1718 O O . PRO A 1 217 ? 0.156 -2.858 -4.288 1.00 73.88 217 PRO A O 1
ATOM 1721 N N . ASP A 1 218 ? -0.685 -4.259 -5.855 1.00 75.06 218 ASP A N 1
ATOM 1722 C CA . ASP A 1 218 ? -0.614 -3.361 -7.004 1.00 75.06 218 ASP A CA 1
ATOM 1723 C C . ASP A 1 218 ? -1.826 -2.425 -7.113 1.00 75.06 218 ASP A C 1
ATOM 1725 O O . ASP A 1 218 ? -1.828 -1.520 -7.949 1.00 75.06 218 ASP A O 1
ATOM 1729 N N . ALA A 1 219 ? -2.822 -2.553 -6.227 1.00 81.12 219 ALA A N 1
ATOM 1730 C CA . ALA A 1 219 ? -3.948 -1.630 -6.202 1.00 81.12 219 ALA A CA 1
ATOM 1731 C C . ALA A 1 219 ? -3.492 -0.192 -5.944 1.00 81.12 219 ALA A C 1
ATOM 1733 O O . ALA A 1 219 ? -2.815 0.136 -4.953 1.00 81.12 219 ALA A O 1
ATOM 1734 N N . VAL A 1 220 ? -3.936 0.682 -6.839 1.00 84.00 220 VAL A N 1
ATOM 1735 C CA . VAL A 1 220 ? -3.717 2.119 -6.783 1.00 84.00 220 VAL A CA 1
ATOM 1736 C C . VAL A 1 220 ? -5.056 2.790 -6.500 1.00 84.00 220 VAL A C 1
ATOM 1738 O O . VAL A 1 220 ? -6.042 2.453 -7.149 1.00 84.00 220 VAL A O 1
ATOM 1741 N N . PRO A 1 221 ? -5.111 3.750 -5.565 1.00 89.25 221 PRO A N 1
ATOM 1742 C CA . PRO A 1 221 ? -6.350 4.452 -5.296 1.00 89.25 221 PRO A CA 1
ATOM 1743 C C . PRO A 1 221 ? -6.712 5.403 -6.439 1.00 89.25 221 PRO A C 1
ATOM 1745 O O . PRO A 1 221 ? -5.854 6.142 -6.937 1.00 89.25 221 PRO A O 1
ATOM 1748 N N . GLU A 1 222 ? -7.993 5.440 -6.789 1.00 89.44 222 GLU A N 1
ATOM 1749 C CA . GLU A 1 222 ? -8.550 6.299 -7.828 1.00 89.44 222 GLU A CA 1
ATOM 1750 C C . GLU A 1 222 ? -9.301 7.477 -7.197 1.00 89.44 222 GLU A C 1
ATOM 1752 O O . GLU A 1 222 ? -10.346 7.329 -6.570 1.00 89.44 222 GLU A O 1
ATOM 1757 N N . TRP A 1 223 ? -8.748 8.677 -7.349 1.00 90.25 223 TRP A N 1
ATOM 1758 C CA . TRP A 1 223 ? -9.312 9.905 -6.778 1.00 90.25 223 TRP A CA 1
ATOM 1759 C C . TRP A 1 223 ? -10.180 10.692 -7.760 1.00 90.25 223 TRP A C 1
ATOM 1761 O O . TRP A 1 223 ? -10.928 11.572 -7.345 1.00 90.25 223 TRP A O 1
ATOM 1771 N N . THR A 1 224 ? -10.025 10.448 -9.060 1.00 90.12 224 THR A N 1
ATOM 1772 C CA . THR A 1 224 ? -10.474 11.360 -10.125 1.00 90.12 224 THR A CA 1
ATOM 1773 C C . THR A 1 224 ? -11.233 10.672 -11.260 1.00 90.12 224 THR A C 1
ATOM 1775 O O . THR A 1 224 ? -11.789 11.358 -12.109 1.00 90.12 224 THR A O 1
ATOM 1778 N N . GLY A 1 225 ? -11.228 9.339 -11.306 1.00 87.69 225 GLY A N 1
ATOM 1779 C CA . GLY A 1 225 ? -11.647 8.523 -12.452 1.00 87.69 225 GLY A CA 1
ATOM 1780 C C . GLY A 1 225 ? -10.610 8.435 -13.583 1.00 87.69 225 GLY A C 1
ATOM 1781 O O . GLY A 1 225 ? -10.842 7.734 -14.562 1.00 87.69 225 GLY A O 1
ATOM 1782 N N . ALA A 1 226 ? -9.480 9.140 -13.469 1.00 88.81 226 ALA A N 1
ATOM 1783 C CA . ALA A 1 226 ? -8.442 9.218 -14.496 1.00 88.81 226 ALA A CA 1
ATOM 1784 C C . ALA A 1 226 ? -7.020 9.306 -13.900 1.00 88.81 226 ALA A C 1
ATOM 1786 O O . ALA A 1 226 ? -6.130 9.926 -14.500 1.00 88.81 226 ALA A O 1
ATOM 1787 N N . CYS A 1 227 ? -6.775 8.745 -12.707 1.00 87.31 227 CYS A N 1
ATOM 1788 C CA . CYS A 1 227 ? -5.457 8.816 -12.076 1.00 87.31 227 CYS A CA 1
ATOM 1789 C C . CYS A 1 227 ? -4.368 8.195 -12.965 1.00 87.31 227 CYS A C 1
ATOM 1791 O O . CYS A 1 227 ? -4.577 7.225 -13.684 1.00 87.31 227 CYS A O 1
ATOM 1793 N N . GLY A 1 228 ? -3.165 8.772 -12.921 1.00 84.06 228 GLY A N 1
ATOM 1794 C CA . GLY A 1 228 ? -2.046 8.358 -13.778 1.00 84.06 228 GLY A CA 1
ATOM 1795 C C . GLY A 1 228 ? -2.040 8.983 -15.176 1.00 84.06 228 GLY A C 1
ATOM 1796 O O . GLY A 1 228 ? -1.071 8.797 -15.911 1.00 84.06 228 GLY A O 1
ATOM 1797 N N . THR A 1 229 ? -3.056 9.774 -15.525 1.00 85.31 229 THR A N 1
ATOM 1798 C CA . THR A 1 229 ? -3.114 10.548 -16.774 1.00 85.31 229 THR A CA 1
ATOM 1799 C C . THR A 1 229 ? -2.836 12.040 -16.545 1.00 85.31 229 THR A C 1
ATOM 1801 O O . THR A 1 229 ? -2.743 12.513 -15.405 1.00 85.31 229 THR A O 1
ATOM 1804 N N . GLU A 1 230 ? -2.724 12.807 -17.638 1.00 86.94 230 GLU A N 1
ATOM 1805 C CA . GLU A 1 230 ? -2.667 14.273 -17.573 1.00 86.94 230 GLU A CA 1
ATOM 1806 C C . GLU A 1 230 ? -3.913 14.855 -16.915 1.00 86.94 230 GLU A C 1
ATOM 1808 O O . GLU A 1 230 ? -3.808 15.701 -16.027 1.00 86.94 230 GLU A O 1
ATOM 1813 N N . GLU A 1 231 ? -5.078 14.365 -17.329 1.00 87.62 231 GLU A N 1
ATOM 1814 C CA . GLU A 1 231 ? -6.370 14.822 -16.843 1.00 87.62 231 GLU A CA 1
ATOM 1815 C C . GLU A 1 231 ? -6.507 14.591 -15.337 1.00 87.62 231 GLU A C 1
ATOM 1817 O O . GLU A 1 231 ? -6.748 15.547 -14.599 1.00 87.62 231 GLU A O 1
ATOM 1822 N N . GLY A 1 232 ? -6.229 13.375 -14.855 1.00 90.25 232 GLY A N 1
ATOM 1823 C CA . GLY A 1 232 ? -6.266 13.069 -13.422 1.00 90.25 232 GLY A CA 1
ATOM 1824 C C . GLY A 1 232 ? -5.319 13.954 -12.607 1.00 90.25 232 GLY A C 1
ATOM 1825 O O . GLY A 1 232 ? -5.705 14.515 -11.579 1.00 90.25 232 GLY A O 1
ATOM 1826 N N . TYR A 1 233 ? -4.089 14.177 -13.088 1.00 92.00 233 TYR A N 1
ATOM 1827 C CA . TYR A 1 233 ? -3.149 15.082 -12.419 1.00 92.00 233 TYR A CA 1
ATOM 1828 C C . TYR A 1 233 ? -3.660 16.533 -12.359 1.00 92.00 233 TYR A C 1
ATOM 1830 O O . TYR A 1 233 ? -3.498 17.211 -11.336 1.00 92.00 233 TYR A O 1
ATOM 1838 N N . LEU A 1 234 ? -4.282 17.025 -13.433 1.00 90.69 234 LEU A N 1
ATOM 1839 C CA . LEU A 1 234 ? -4.865 18.366 -13.468 1.00 90.69 234 LEU A CA 1
ATOM 1840 C C . LEU A 1 234 ? -6.073 18.490 -12.533 1.00 90.69 234 LEU A C 1
ATOM 1842 O O . LEU A 1 234 ? -6.188 19.517 -11.861 1.00 90.69 234 LEU A O 1
ATOM 1846 N N . ILE A 1 235 ? -6.909 17.454 -12.421 1.00 92.12 235 ILE A N 1
ATOM 1847 C CA . ILE A 1 235 ? -8.024 17.408 -11.464 1.00 92.12 235 ILE A CA 1
ATOM 1848 C C . ILE A 1 235 ? -7.492 17.509 -10.029 1.00 92.12 235 ILE A C 1
ATOM 1850 O O . ILE A 1 235 ? -7.945 18.378 -9.287 1.00 92.12 235 ILE A O 1
ATOM 1854 N N . HIS A 1 236 ? -6.460 16.738 -9.655 1.00 91.06 236 HIS A N 1
ATOM 1855 C CA . HIS A 1 236 ? -5.835 16.865 -8.328 1.00 91.06 236 HIS A CA 1
ATOM 1856 C C . HIS A 1 236 ? -5.406 18.302 -8.014 1.00 91.06 236 HIS A C 1
ATOM 1858 O O . HIS A 1 236 ? -5.605 18.793 -6.903 1.00 91.06 236 HIS A O 1
ATOM 1864 N N . LYS A 1 237 ? -4.820 18.996 -8.996 1.00 92.88 237 LYS A N 1
ATOM 1865 C CA . LYS A 1 237 ? -4.367 20.380 -8.829 1.00 92.88 237 LYS A CA 1
ATOM 1866 C C . LYS A 1 237 ? -5.536 21.362 -8.721 1.00 92.88 237 LYS A C 1
ATOM 1868 O O . LYS A 1 237 ? -5.479 22.259 -7.882 1.00 92.88 237 LYS A O 1
ATOM 1873 N N . ARG A 1 238 ? -6.558 21.210 -9.570 1.00 95.38 238 ARG A N 1
ATOM 1874 C CA . ARG A 1 238 ? -7.743 22.079 -9.616 1.00 95.38 238 ARG A CA 1
ATOM 1875 C C . ARG A 1 238 ? -8.545 21.979 -8.321 1.00 95.38 238 ARG A C 1
ATOM 1877 O O . ARG A 1 238 ? -8.817 23.003 -7.704 1.00 95.38 238 ARG A O 1
ATOM 1884 N N . GLU A 1 239 ? -8.810 20.753 -7.880 1.00 92.50 239 GLU A N 1
ATOM 1885 C CA . GLU A 1 239 ? -9.626 20.445 -6.698 1.00 92.50 239 GLU A CA 1
ATOM 1886 C C . GLU A 1 239 ? -8.815 20.409 -5.389 1.00 92.50 239 GLU A C 1
ATOM 1888 O O . GLU A 1 239 ? -9.355 20.154 -4.316 1.00 92.50 239 GLU A O 1
ATOM 1893 N N . ARG A 1 240 ? -7.499 20.663 -5.453 1.00 89.56 240 ARG A N 1
ATOM 1894 C CA . ARG A 1 240 ? -6.571 20.624 -4.304 1.00 89.56 240 ARG A CA 1
ATOM 1895 C C . ARG A 1 240 ? -6.587 19.284 -3.552 1.00 89.56 240 ARG A C 1
ATOM 1897 O O . ARG A 1 240 ? -6.410 19.240 -2.333 1.00 89.56 240 ARG A O 1
ATOM 1904 N N . LEU A 1 241 ? -6.756 18.189 -4.287 1.00 89.62 241 LEU A N 1
ATOM 1905 C CA . LEU A 1 241 ? -6.688 16.834 -3.747 1.00 89.62 241 LEU A CA 1
ATOM 1906 C C . LEU A 1 241 ? -5.221 16.407 -3.558 1.00 89.62 241 LEU A C 1
ATOM 1908 O O . LEU A 1 241 ? -4.364 16.769 -4.374 1.00 89.62 241 LEU A O 1
ATOM 1912 N N . PRO A 1 242 ? -4.903 15.593 -2.535 1.00 89.44 242 PRO A N 1
ATOM 1913 C CA . PRO A 1 242 ? -3.594 14.955 -2.410 1.00 89.44 242 PRO A CA 1
ATOM 1914 C C . PRO A 1 242 ? -3.222 14.196 -3.687 1.00 89.44 242 PRO A C 1
ATOM 1916 O O . PRO A 1 242 ? -4.016 13.407 -4.182 1.00 89.44 242 PRO A O 1
ATOM 1919 N N . VAL A 1 243 ? -2.021 14.421 -4.229 1.00 90.38 243 VAL A N 1
ATOM 1920 C CA . VAL A 1 243 ? -1.572 13.750 -5.462 1.00 90.38 243 VAL A CA 1
ATOM 1921 C C . VAL A 1 243 ? -1.338 12.266 -5.174 1.00 90.38 243 VAL A C 1
ATOM 1923 O O . VAL A 1 243 ? -0.458 11.927 -4.380 1.00 90.38 243 VAL A O 1
ATOM 1926 N N . CYS A 1 244 ? -2.097 11.387 -5.830 1.00 89.94 244 CYS A N 1
ATOM 1927 C CA . CYS A 1 244 ? -1.962 9.942 -5.652 1.00 89.94 244 CYS A CA 1
ATOM 1928 C C . CYS A 1 244 ? -0.644 9.402 -6.261 1.00 89.94 244 CYS A C 1
ATOM 1930 O O . CYS A 1 244 ? -0.019 10.080 -7.089 1.00 89.94 244 CYS A O 1
ATOM 1932 N N . PRO A 1 245 ? -0.209 8.173 -5.906 1.00 87.81 245 PRO A N 1
ATOM 1933 C CA . PRO A 1 245 ? 1.020 7.580 -6.439 1.00 87.81 245 PRO A CA 1
ATOM 1934 C C . PRO A 1 245 ? 1.083 7.538 -7.973 1.00 87.81 245 PRO A C 1
ATOM 1936 O O . PRO A 1 245 ? 2.100 7.938 -8.542 1.00 87.81 245 PRO A O 1
ATOM 1939 N N . ALA A 1 246 ? 0.002 7.143 -8.655 1.00 87.75 246 ALA A N 1
ATOM 1940 C CA . ALA A 1 246 ? -0.031 7.112 -10.120 1.00 87.75 246 ALA A CA 1
ATOM 1941 C C . ALA A 1 246 ? 0.132 8.511 -10.734 1.00 87.75 246 ALA A C 1
ATOM 1943 O O . ALA A 1 246 ? 0.960 8.707 -11.624 1.00 87.75 246 ALA A O 1
ATOM 1944 N N . CYS A 1 247 ? -0.571 9.519 -10.214 1.00 91.00 247 CYS A N 1
ATOM 1945 C CA . CYS A 1 247 ? -0.427 10.907 -10.662 1.00 91.00 247 CYS A CA 1
ATOM 1946 C C . CYS A 1 247 ? 0.957 11.496 -10.335 1.00 91.00 247 CYS A C 1
ATOM 1948 O O . CYS A 1 247 ? 1.467 12.341 -11.075 1.00 91.00 247 CYS A O 1
ATOM 1950 N N . ALA A 1 248 ? 1.607 11.049 -9.257 1.00 90.62 248 ALA A N 1
ATOM 1951 C CA . ALA A 1 248 ? 2.979 11.436 -8.938 1.00 90.62 248 ALA A CA 1
ATOM 1952 C C . ALA A 1 248 ? 3.984 10.851 -9.946 1.00 90.62 248 ALA A C 1
ATOM 1954 O O . ALA A 1 248 ? 4.880 11.570 -10.402 1.00 90.62 248 ALA A O 1
ATOM 1955 N N . VAL A 1 249 ? 3.810 9.581 -10.333 1.00 87.38 249 VAL A N 1
ATOM 1956 C CA . VAL A 1 249 ? 4.586 8.941 -11.408 1.00 87.38 249 VAL A CA 1
ATOM 1957 C C . VAL A 1 249 ? 4.362 9.674 -12.728 1.00 87.38 249 VAL A C 1
ATOM 1959 O O . VAL A 1 249 ? 5.339 10.081 -13.360 1.00 87.38 249 VAL A O 1
ATOM 1962 N N . TYR A 1 250 ? 3.104 9.949 -13.092 1.00 89.12 250 TYR A N 1
ATOM 1963 C CA . TYR A 1 250 ? 2.770 10.747 -14.272 1.00 89.12 250 TYR A CA 1
ATOM 1964 C C . TYR A 1 250 ? 3.491 12.098 -14.256 1.00 89.12 250 TYR A C 1
ATOM 1966 O O . TYR A 1 250 ? 4.203 12.425 -15.201 1.00 89.12 250 TYR A O 1
ATOM 1974 N N . ARG A 1 251 ? 3.401 12.866 -13.162 1.00 89.88 251 ARG A N 1
ATOM 1975 C CA . ARG A 1 251 ? 4.072 14.170 -13.039 1.00 89.88 251 ARG A CA 1
ATOM 1976 C C . ARG A 1 251 ? 5.582 14.052 -13.233 1.00 89.88 251 ARG A C 1
ATOM 1978 O O . ARG A 1 251 ? 6.179 14.908 -13.892 1.00 89.88 251 ARG A O 1
ATOM 1985 N N . LYS A 1 252 ? 6.212 13.029 -12.649 1.00 85.81 252 LYS A N 1
ATOM 1986 C CA . LYS A 1 252 ? 7.654 12.787 -12.791 1.00 85.81 252 LYS A CA 1
ATOM 1987 C C . LYS A 1 252 ? 8.007 12.517 -14.254 1.00 85.81 252 LYS A C 1
ATOM 1989 O O . LYS A 1 252 ? 8.907 13.174 -14.774 1.00 85.81 252 LYS A O 1
ATOM 1994 N N . ASN A 1 253 ? 7.248 11.651 -14.920 1.00 79.44 253 ASN A N 1
ATOM 1995 C CA . ASN A 1 253 ? 7.435 11.300 -16.328 1.00 79.44 253 ASN A CA 1
ATOM 1996 C C . ASN A 1 253 ? 7.145 12.481 -17.260 1.00 79.44 253 ASN A C 1
ATOM 1998 O O . ASN A 1 253 ? 7.895 12.712 -18.201 1.00 79.44 253 ASN A O 1
ATOM 2002 N N . TYR A 1 254 ? 6.124 13.285 -16.972 1.00 80.12 254 TYR A N 1
ATOM 2003 C CA . TYR A 1 254 ? 5.799 14.498 -17.717 1.00 80.12 254 TYR A CA 1
ATOM 2004 C C . TYR A 1 254 ? 6.901 15.553 -17.576 1.00 80.12 254 TYR A C 1
ATOM 2006 O O . TYR A 1 254 ? 7.350 16.133 -18.562 1.00 80.12 254 TYR A O 1
ATOM 2014 N N . THR A 1 255 ? 7.393 15.780 -16.353 1.00 76.69 255 THR A N 1
ATOM 2015 C CA . THR A 1 255 ? 8.490 16.726 -16.092 1.00 76.69 255 THR A CA 1
ATOM 2016 C C . THR A 1 255 ? 9.778 16.264 -16.764 1.00 76.69 255 THR A C 1
ATOM 2018 O O . THR A 1 255 ? 10.491 17.085 -17.337 1.00 76.69 255 THR A O 1
ATOM 2021 N N . TYR A 1 256 ? 10.061 14.960 -16.714 1.00 70.44 256 TYR A N 1
ATOM 2022 C CA . TYR A 1 256 ? 11.168 14.340 -17.431 1.00 70.44 256 TYR A CA 1
ATOM 2023 C C . TYR A 1 256 ? 11.003 14.564 -18.936 1.00 70.44 256 TYR A C 1
ATOM 2025 O O . TYR A 1 256 ? 11.819 15.255 -19.528 1.00 70.44 256 TYR A O 1
ATOM 2033 N N . SER A 1 257 ? 9.886 14.145 -19.527 1.00 68.25 257 SER A N 1
ATOM 2034 C CA . SER A 1 257 ? 9.595 14.309 -20.957 1.00 68.25 257 SER A CA 1
ATOM 2035 C C . SER A 1 257 ? 9.675 15.764 -21.417 1.00 68.25 257 SER A C 1
ATOM 2037 O O . SER A 1 257 ? 10.167 16.036 -22.503 1.00 68.25 257 SER A O 1
ATOM 2039 N N . ARG A 1 258 ? 9.240 16.725 -20.593 1.00 68.00 258 ARG A N 1
ATOM 2040 C CA . ARG A 1 258 ? 9.310 18.158 -20.906 1.00 68.00 258 ARG A CA 1
ATOM 2041 C C . ARG A 1 258 ? 10.730 18.720 -20.787 1.00 68.00 258 ARG A C 1
ATOM 2043 O O . ARG A 1 258 ? 11.114 19.536 -21.617 1.00 68.00 258 ARG A O 1
ATOM 2050 N N . LYS A 1 259 ? 11.514 18.305 -19.785 1.00 61.12 259 LYS A N 1
ATOM 2051 C CA . LYS A 1 259 ? 12.939 18.672 -19.672 1.00 61.12 259 LYS A CA 1
ATOM 2052 C C . LYS A 1 259 ? 13.756 18.068 -20.811 1.00 61.12 259 LYS A C 1
ATOM 2054 O O . LYS A 1 259 ? 14.569 18.767 -21.399 1.00 61.12 259 LYS A O 1
ATOM 2059 N N . TYR A 1 260 ? 13.497 16.809 -21.145 1.00 62.72 260 TYR A N 1
ATOM 2060 C CA . TYR A 1 260 ? 14.139 16.124 -22.259 1.00 62.72 260 TYR A CA 1
ATOM 2061 C C . TYR A 1 260 ? 13.713 16.734 -23.588 1.00 62.72 260 TYR A C 1
ATOM 2063 O O . TYR A 1 260 ? 14.570 17.030 -24.395 1.00 62.72 260 TYR A O 1
ATOM 2071 N N . ALA A 1 261 ? 12.444 17.084 -23.784 1.00 60.47 261 ALA A N 1
ATOM 2072 C CA . ALA A 1 261 ? 12.022 17.820 -24.974 1.00 60.47 261 ALA A CA 1
ATOM 2073 C C . ALA A 1 261 ? 12.553 19.260 -25.059 1.00 60.47 261 ALA A C 1
ATOM 2075 O O . ALA A 1 261 ? 12.632 19.811 -26.150 1.00 60.47 261 ALA A O 1
ATOM 2076 N N . ALA A 1 262 ? 12.899 19.890 -23.934 1.00 58.12 262 ALA A N 1
ATOM 2077 C CA . ALA A 1 262 ? 13.617 21.164 -23.941 1.00 58.12 262 ALA A CA 1
ATOM 2078 C C . ALA A 1 262 ? 15.113 20.979 -24.268 1.00 58.12 262 ALA A C 1
ATOM 2080 O O . ALA A 1 262 ? 15.717 21.867 -24.861 1.00 58.12 262 ALA A O 1
ATOM 2081 N N . ALA A 1 263 ? 15.693 19.831 -23.900 1.00 55.00 263 ALA A N 1
ATOM 2082 C CA . ALA A 1 263 ? 17.081 19.450 -24.172 1.00 55.00 263 ALA A CA 1
ATOM 2083 C C . ALA A 1 263 ? 17.276 18.706 -25.509 1.00 55.00 263 ALA A C 1
ATOM 2085 O O . ALA A 1 263 ? 18.404 18.511 -25.947 1.00 55.00 263 ALA A O 1
ATOM 2086 N N . MET A 1 264 ? 16.200 18.278 -26.162 1.00 64.12 264 MET A N 1
ATOM 2087 C CA . MET A 1 264 ? 16.233 17.586 -27.441 1.00 64.12 264 MET A CA 1
ATOM 2088 C C . MET A 1 264 ? 15.588 18.477 -28.496 1.00 64.12 264 MET A C 1
ATOM 2090 O O . MET A 1 264 ? 14.414 18.838 -28.404 1.00 64.12 264 MET A O 1
ATOM 2094 N N . SER A 1 265 ? 16.352 18.850 -29.517 1.00 78.75 265 SER A N 1
ATOM 2095 C CA . SER A 1 265 ? 15.798 19.586 -30.647 1.00 78.75 265 SER A CA 1
ATOM 2096 C C . SER A 1 265 ? 15.109 18.611 -31.588 1.00 78.75 265 SER A C 1
ATOM 2098 O O . SER A 1 265 ? 15.730 17.656 -32.051 1.00 78.75 265 SER A O 1
ATOM 2100 N N . PHE A 1 266 ? 13.836 18.859 -31.894 1.00 85.12 266 PHE A N 1
ATOM 2101 C CA . PHE A 1 266 ? 13.129 18.132 -32.947 1.00 85.12 266 PHE A CA 1
ATOM 2102 C C . PHE A 1 266 ? 13.974 18.090 -34.232 1.00 85.12 266 PHE A C 1
ATOM 2104 O O . PHE A 1 266 ? 14.430 19.140 -34.697 1.00 85.12 266 PHE A O 1
ATOM 2111 N N . SER A 1 267 ? 14.172 16.894 -34.791 1.00 90.69 267 SER A N 1
ATOM 2112 C CA . SER A 1 267 ? 15.034 16.676 -35.952 1.00 90.69 267 SER A CA 1
ATOM 2113 C C . SER A 1 267 ? 14.197 16.486 -37.210 1.00 90.69 267 SER A C 1
ATOM 2115 O O . SER A 1 267 ? 13.606 15.428 -37.435 1.00 90.69 267 SER A O 1
ATOM 2117 N N . ALA A 1 268 ? 14.174 17.513 -38.060 1.00 91.12 268 ALA A N 1
ATOM 2118 C CA . ALA A 1 268 ? 13.501 17.460 -39.358 1.00 91.12 268 ALA A CA 1
ATOM 2119 C C . ALA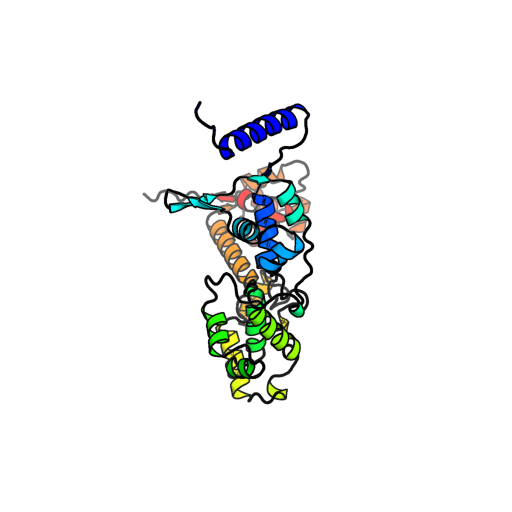 A 1 268 ? 14.015 16.290 -40.219 1.00 91.12 268 ALA A C 1
ATOM 2121 O O . ALA A 1 268 ? 13.231 15.590 -40.853 1.00 91.12 268 ALA A O 1
ATOM 2122 N N . ARG A 1 269 ? 15.326 16.017 -40.144 1.00 93.81 269 ARG A N 1
ATOM 2123 C CA . ARG A 1 269 ? 15.989 14.913 -40.846 1.00 93.81 269 ARG A CA 1
ATOM 2124 C C . ARG A 1 269 ? 15.492 13.542 -40.387 1.00 93.81 269 ARG A C 1
ATOM 2126 O O . ARG A 1 269 ? 15.197 12.703 -41.231 1.00 93.81 269 ARG A O 1
ATOM 2133 N N . LYS A 1 270 ? 15.400 13.301 -39.073 1.00 93.88 270 LYS A N 1
ATOM 2134 C CA . LYS A 1 270 ? 14.900 12.015 -38.555 1.00 93.88 270 LYS A CA 1
ATOM 2135 C C . LYS A 1 270 ? 13.428 11.810 -38.896 1.00 93.88 270 LYS A C 1
ATOM 2137 O O . LYS A 1 270 ? 13.048 10.707 -39.275 1.00 93.88 270 LYS A O 1
ATOM 2142 N N . LEU A 1 271 ? 12.615 12.871 -38.820 1.00 93.94 271 LEU A N 1
ATOM 2143 C CA . LEU A 1 271 ? 11.225 12.796 -39.268 1.00 93.94 271 LEU A CA 1
ATOM 2144 C C . LEU A 1 271 ? 11.140 12.413 -40.752 1.00 93.94 271 LEU A C 1
ATOM 2146 O O . LEU A 1 271 ? 10.354 11.535 -41.094 1.00 93.94 271 LEU A O 1
ATOM 2150 N N . ASP A 1 272 ? 11.928 13.053 -41.621 1.00 94.44 272 ASP A N 1
ATOM 2151 C CA . ASP A 1 272 ? 11.936 12.734 -43.053 1.00 94.44 272 ASP A CA 1
ATOM 2152 C C . ASP A 1 272 ? 12.353 11.280 -43.305 1.00 94.44 272 ASP A C 1
ATOM 2154 O O . ASP A 1 272 ? 11.675 10.561 -44.033 1.00 94.44 272 ASP A O 1
ATOM 2158 N N . GLN A 1 273 ? 13.396 10.805 -42.618 1.00 94.62 273 GLN A N 1
ATOM 2159 C CA . GLN A 1 273 ? 13.835 9.412 -42.700 1.00 94.62 273 GLN A CA 1
ATOM 2160 C C . GLN A 1 273 ? 12.716 8.427 -42.328 1.00 94.62 273 GLN A C 1
ATOM 2162 O O . GLN A 1 273 ? 12.469 7.488 -43.079 1.00 94.62 273 GLN A O 1
ATOM 2167 N N . ILE A 1 274 ? 12.014 8.663 -41.215 1.00 94.19 274 ILE A N 1
ATOM 2168 C CA . ILE A 1 274 ? 10.923 7.792 -40.749 1.00 94.19 274 ILE A CA 1
ATOM 2169 C C . ILE A 1 274 ? 9.721 7.851 -41.699 1.00 94.19 274 ILE A C 1
ATOM 2171 O O . ILE A 1 274 ? 9.089 6.833 -41.965 1.00 94.19 274 ILE A O 1
ATOM 2175 N N . LEU A 1 275 ? 9.378 9.029 -42.227 1.00 93.38 275 LEU A N 1
ATOM 2176 C CA . LEU A 1 275 ? 8.246 9.177 -43.149 1.00 93.38 275 LEU A CA 1
ATOM 2177 C C . LEU A 1 275 ? 8.499 8.558 -44.529 1.00 93.38 275 LEU A C 1
ATOM 2179 O O . LEU A 1 275 ? 7.526 8.237 -45.209 1.00 93.38 275 LEU A O 1
ATOM 2183 N N . ASN A 1 276 ? 9.761 8.376 -44.921 1.00 93.88 276 ASN A N 1
ATOM 2184 C CA . ASN A 1 276 ? 10.144 7.713 -46.168 1.00 93.88 276 ASN A CA 1
ATOM 2185 C C . ASN A 1 276 ? 10.177 6.173 -46.051 1.00 93.88 276 ASN A C 1
ATOM 2187 O O . ASN A 1 276 ? 10.420 5.494 -47.049 1.00 93.88 276 ASN A O 1
ATOM 2191 N N . GLU A 1 277 ? 9.919 5.599 -44.869 1.00 92.88 277 GLU A N 1
ATOM 2192 C CA . GLU A 1 277 ? 9.795 4.147 -44.709 1.00 92.88 277 GLU A CA 1
ATOM 2193 C C . GLU A 1 277 ? 8.560 3.591 -45.454 1.00 92.88 277 GLU A C 1
ATOM 2195 O O . GLU A 1 277 ? 7.491 4.220 -45.455 1.00 92.88 277 GLU A O 1
ATOM 2200 N N . PRO A 1 278 ? 8.653 2.388 -46.059 1.00 91.19 278 PRO A N 1
ATOM 2201 C CA . PRO A 1 278 ? 7.533 1.770 -46.763 1.00 91.19 278 PRO A CA 1
ATOM 2202 C C . PRO A 1 278 ? 6.289 1.643 -45.876 1.00 91.19 278 PRO A C 1
ATOM 2204 O O . PRO A 1 278 ? 6.363 1.218 -44.725 1.00 91.19 278 PRO A O 1
ATOM 2207 N N . GLY A 1 279 ? 5.120 1.985 -46.421 1.00 87.88 279 GLY A N 1
ATOM 2208 C CA . GLY A 1 279 ? 3.840 1.868 -45.712 1.00 87.88 279 GLY A CA 1
ATOM 2209 C C . GLY A 1 279 ? 3.473 3.069 -44.833 1.00 87.88 279 GLY A C 1
ATOM 2210 O O . GLY A 1 279 ? 2.384 3.090 -44.251 1.00 87.88 279 GLY A O 1
ATOM 2211 N N . ARG A 1 280 ? 4.314 4.107 -44.763 1.00 87.50 280 ARG A N 1
ATOM 2212 C CA . ARG A 1 280 ? 3.936 5.389 -44.157 1.00 87.50 280 ARG A CA 1
ATOM 2213 C C . ARG A 1 280 ? 3.166 6.235 -45.168 1.00 87.50 280 ARG A C 1
ATOM 2215 O O . ARG A 1 280 ? 3.601 6.440 -46.293 1.00 87.50 280 ARG A O 1
ATOM 2222 N N . ALA A 1 281 ? 2.003 6.739 -44.758 1.00 92.44 281 ALA A N 1
ATOM 2223 C CA . ALA A 1 281 ? 1.178 7.641 -45.560 1.00 92.44 281 ALA A CA 1
ATOM 2224 C C . ALA A 1 281 ? 1.153 9.034 -44.899 1.00 92.44 281 ALA A C 1
ATOM 2226 O O . ALA A 1 281 ? 0.313 9.267 -44.020 1.00 92.44 281 ALA A O 1
ATOM 2227 N N . PRO A 1 282 ? 2.042 9.971 -45.292 1.00 90.69 282 PRO A N 1
ATOM 2228 C CA . PRO A 1 282 ? 2.198 11.268 -44.624 1.00 90.69 282 PRO A CA 1
ATOM 2229 C C . PRO A 1 282 ? 0.894 12.067 -44.514 1.00 90.69 282 PRO A C 1
ATOM 2231 O O . PRO A 1 282 ? 0.595 12.626 -43.461 1.00 90.69 282 PRO A O 1
ATOM 2234 N N . LEU A 1 283 ? 0.056 12.047 -45.555 1.00 90.62 283 LEU A N 1
ATOM 2235 C CA . LEU A 1 283 ? -1.248 12.722 -45.548 1.00 90.62 283 LEU A CA 1
ATOM 2236 C C . LEU A 1 283 ? -2.223 12.136 -44.516 1.00 90.62 283 LEU A C 1
ATOM 2238 O O . LEU A 1 283 ? -2.967 12.880 -43.879 1.00 90.62 283 LEU A O 1
ATOM 2242 N N . ARG A 1 284 ? -2.211 10.813 -44.307 1.00 91.88 284 ARG A N 1
ATOM 2243 C CA . ARG A 1 284 ? -3.044 10.163 -43.282 1.00 91.88 284 ARG A CA 1
ATOM 2244 C C . ARG A 1 284 ? -2.588 10.574 -41.884 1.00 91.88 284 ARG A C 1
ATOM 2246 O O . ARG A 1 284 ? -3.421 10.917 -41.053 1.00 91.88 284 ARG A O 1
ATOM 2253 N N . ILE A 1 285 ? -1.276 10.590 -41.652 1.00 91.69 285 ILE A N 1
ATOM 2254 C CA . ILE A 1 285 ? -0.676 11.019 -40.381 1.00 91.69 285 ILE A CA 1
ATOM 2255 C C . ILE A 1 285 ? -1.006 12.493 -40.108 1.00 91.69 285 ILE A C 1
ATOM 2257 O O . ILE A 1 285 ? -1.436 12.830 -39.007 1.00 91.69 285 ILE A O 1
ATOM 2261 N N . ALA A 1 286 ? -0.883 13.365 -41.113 1.00 92.00 286 ALA A N 1
ATOM 2262 C CA . ALA A 1 286 ? -1.221 14.780 -40.986 1.00 92.00 286 ALA A CA 1
ATOM 2263 C C . ALA A 1 286 ? -2.705 15.003 -40.649 1.00 92.00 286 ALA A C 1
ATOM 2265 O O . ALA A 1 286 ? -3.015 15.771 -39.737 1.00 92.00 286 ALA A O 1
ATOM 2266 N N . ARG A 1 287 ? -3.623 14.280 -41.307 1.00 91.94 287 ARG A N 1
ATOM 2267 C CA . ARG A 1 287 ? -5.059 14.318 -40.979 1.00 91.94 287 ARG A CA 1
ATOM 2268 C C . ARG A 1 287 ? -5.332 13.881 -39.542 1.00 91.94 287 ARG A C 1
ATOM 2270 O O . ARG A 1 287 ? -6.051 14.582 -38.838 1.00 91.94 287 ARG A O 1
ATOM 2277 N N . SER A 1 288 ? -4.704 12.800 -39.077 1.00 90.62 288 SER A N 1
ATOM 2278 C CA . SER A 1 288 ? -4.822 12.339 -37.684 1.00 90.62 288 SER A CA 1
ATOM 2279 C C . SER A 1 288 ? -4.275 13.342 -36.660 1.00 90.62 288 SER A C 1
ATOM 2281 O O . SER A 1 288 ? -4.689 13.331 -35.503 1.00 90.62 288 SER A O 1
ATOM 2283 N N . LEU A 1 289 ? -3.369 14.233 -37.070 1.00 87.44 289 LEU A N 1
ATOM 2284 C CA . LEU A 1 289 ? -2.868 15.336 -36.245 1.00 87.44 289 LEU A CA 1
ATOM 2285 C C . LEU A 1 289 ? -3.762 16.589 -36.282 1.00 87.44 289 LEU A C 1
ATOM 2287 O O . LEU A 1 289 ? -3.461 17.557 -35.587 1.00 87.44 289 LEU A O 1
ATOM 2291 N N . GLY A 1 290 ? -4.847 16.589 -37.064 1.00 91.44 290 GLY A N 1
ATOM 2292 C CA . GLY A 1 290 ? -5.715 17.756 -37.259 1.00 91.44 290 GLY A CA 1
ATOM 2293 C C . GLY A 1 290 ? -5.203 18.740 -38.318 1.00 91.44 290 GLY A C 1
ATOM 2294 O O . GLY A 1 290 ? -5.592 19.905 -38.316 1.00 91.44 290 GLY A O 1
ATOM 2295 N N . HIS A 1 291 ? -4.324 18.293 -39.219 1.00 90.56 291 HIS A N 1
ATOM 2296 C CA . HIS A 1 291 ? -3.762 19.092 -40.310 1.00 90.56 291 HIS A CA 1
ATOM 2297 C C . HIS A 1 291 ? -4.205 18.515 -41.668 1.00 90.56 291 HIS A C 1
ATOM 2299 O O . HIS A 1 291 ? -3.464 17.740 -42.277 1.00 90.56 291 HIS A O 1
ATOM 2305 N N . PRO A 1 292 ? -5.412 18.860 -42.157 1.00 83.06 292 PRO A N 1
ATOM 2306 C CA . PRO A 1 292 ? -6.055 18.162 -43.275 1.00 83.06 292 PRO A CA 1
ATOM 2307 C C . PRO A 1 292 ? -5.291 18.251 -44.602 1.00 83.06 292 PRO A C 1
ATOM 2309 O O . PRO A 1 292 ? -5.351 17.310 -45.396 1.00 83.06 292 PRO A O 1
ATOM 2312 N N . ASN A 1 293 ? -4.540 19.338 -44.802 1.00 88.19 293 ASN A N 1
ATOM 2313 C CA . ASN A 1 293 ? -3.819 19.626 -46.044 1.00 88.19 293 ASN A CA 1
ATOM 2314 C C . ASN A 1 293 ? -2.388 19.068 -46.069 1.00 88.19 293 ASN A C 1
ATOM 2316 O O . ASN A 1 293 ? -1.725 19.133 -47.094 1.00 88.19 293 ASN A O 1
ATOM 2320 N N . GLY A 1 294 ? -1.869 18.537 -44.956 1.00 87.75 294 GLY A N 1
ATOM 2321 C CA . GLY A 1 294 ? -0.488 18.038 -44.898 1.00 87.75 294 GLY A CA 1
ATOM 2322 C C . GLY A 1 294 ? 0.602 19.112 -44.794 1.00 87.75 294 GLY A C 1
ATOM 2323 O O . GLY A 1 294 ? 1.682 18.802 -44.296 1.00 87.75 294 GLY A O 1
ATOM 2324 N N . ASP A 1 295 ? 0.316 20.371 -45.143 1.00 90.25 295 ASP A N 1
ATOM 2325 C CA . ASP A 1 295 ? 1.293 21.475 -45.181 1.00 90.25 295 ASP A CA 1
ATOM 2326 C C . ASP A 1 295 ? 2.115 21.604 -43.897 1.00 90.25 295 ASP A C 1
ATOM 2328 O O . ASP A 1 295 ? 3.329 21.781 -43.922 1.00 90.25 295 ASP A O 1
ATOM 2332 N N . THR A 1 296 ? 1.465 21.461 -42.740 1.00 89.88 296 THR A N 1
ATOM 2333 C CA . THR A 1 296 ? 2.142 21.582 -41.442 1.00 89.88 296 THR A CA 1
ATOM 2334 C C . THR A 1 296 ? 3.158 20.460 -41.210 1.00 89.88 296 THR A C 1
ATOM 2336 O O . THR A 1 296 ? 4.232 20.722 -40.670 1.00 89.88 296 THR A O 1
ATOM 2339 N N . LEU A 1 297 ? 2.853 19.231 -41.642 1.00 92.31 297 LEU A N 1
ATOM 2340 C CA . LEU A 1 297 ? 3.779 18.102 -41.538 1.00 92.31 297 LEU A CA 1
ATOM 2341 C C . LEU A 1 297 ? 4.962 18.286 -42.500 1.00 92.31 297 LEU A C 1
ATOM 2343 O O . LEU A 1 297 ? 6.104 18.038 -42.120 1.00 92.31 297 LEU A O 1
ATOM 2347 N N . GLU A 1 298 ? 4.704 18.804 -43.701 1.00 93.31 298 GLU A N 1
ATOM 2348 C CA . GLU A 1 298 ? 5.744 19.111 -44.687 1.00 93.31 298 GLU A CA 1
ATOM 2349 C C . GLU A 1 298 ? 6.677 20.234 -44.212 1.00 93.31 298 GLU A C 1
ATOM 2351 O O . GLU A 1 298 ? 7.896 20.152 -44.371 1.00 93.31 298 GLU A O 1
ATOM 2356 N N . MET A 1 299 ? 6.135 21.259 -43.548 1.00 92.00 299 MET A N 1
ATOM 2357 C CA . MET A 1 299 ? 6.938 22.315 -42.926 1.00 92.00 299 MET A CA 1
ATOM 2358 C C . MET A 1 299 ? 7.859 21.776 -41.824 1.00 92.00 299 MET A C 1
ATOM 2360 O O . MET A 1 299 ? 8.989 22.258 -41.695 1.00 92.00 299 MET A O 1
ATOM 2364 N N . TRP A 1 300 ? 7.399 20.789 -41.041 1.00 93.56 300 TRP A N 1
ATOM 2365 C CA . TRP A 1 300 ? 8.224 20.113 -40.030 1.00 93.56 300 TRP A CA 1
ATOM 2366 C C . TRP A 1 300 ? 9.318 19.264 -40.673 1.00 93.56 300 TRP A C 1
ATOM 2368 O O . TRP A 1 300 ? 10.466 19.327 -40.237 1.00 93.56 300 TRP A O 1
ATOM 2378 N N . ARG A 1 301 ? 8.985 18.540 -41.745 1.00 93.81 301 ARG A N 1
ATOM 2379 C CA . ARG A 1 301 ? 9.915 17.714 -42.528 1.00 93.81 301 ARG A CA 1
ATOM 2380 C C . ARG A 1 301 ? 11.039 18.534 -43.162 1.00 93.81 301 ARG A C 1
ATOM 2382 O O . ARG A 1 301 ? 12.195 18.137 -43.123 1.00 93.81 301 ARG A O 1
ATOM 2389 N N . LYS A 1 302 ? 10.716 19.730 -43.663 1.00 92.31 302 LYS A N 1
ATOM 2390 C CA . LYS A 1 302 ? 11.687 20.689 -44.222 1.00 92.31 302 LYS A CA 1
ATOM 2391 C C . LYS A 1 302 ? 12.445 21.495 -43.162 1.00 92.31 302 LYS A C 1
ATOM 2393 O O . LYS A 1 302 ? 13.305 22.296 -43.508 1.00 92.31 302 LYS A O 1
ATOM 2398 N N . GLY A 1 303 ? 12.092 21.369 -41.881 1.00 87.56 303 GLY A N 1
ATOM 2399 C CA . GLY A 1 303 ? 12.691 22.149 -40.791 1.00 87.56 303 GLY A CA 1
ATOM 2400 C C . GLY A 1 303 ? 12.304 23.634 -40.762 1.00 87.56 303 GLY A C 1
ATOM 2401 O O . GLY A 1 303 ? 12.765 24.363 -39.889 1.00 87.56 303 GLY A O 1
ATOM 2402 N N . THR A 1 304 ? 11.423 24.082 -41.662 1.00 89.44 304 THR A N 1
ATOM 2403 C CA . THR A 1 304 ? 10.933 25.475 -41.736 1.00 89.44 304 THR A CA 1
ATOM 2404 C C . THR A 1 304 ? 10.065 25.875 -40.542 1.00 89.44 304 THR A C 1
ATOM 2406 O O . THR A 1 304 ? 9.954 27.053 -40.212 1.00 89.44 304 THR A O 1
ATOM 2409 N N . ARG A 1 305 ? 9.454 24.898 -39.862 1.00 88.25 305 ARG A N 1
ATOM 2410 C CA . ARG A 1 305 ? 8.689 25.097 -38.628 1.00 88.25 305 ARG A CA 1
ATOM 2411 C C . ARG A 1 305 ? 8.946 23.940 -37.676 1.00 88.25 305 ARG A C 1
ATOM 2413 O O . ARG A 1 305 ? 9.058 22.800 -38.110 1.00 88.25 305 ARG A O 1
ATOM 2420 N N . ARG A 1 306 ? 8.982 24.209 -36.370 1.00 86.12 306 ARG A N 1
ATOM 2421 C CA . ARG A 1 306 ? 9.086 23.156 -35.349 1.00 86.12 306 ARG A CA 1
ATOM 2422 C C . ARG A 1 306 ? 7.705 22.775 -34.800 1.00 86.12 306 ARG A C 1
ATOM 2424 O O . ARG A 1 306 ? 6.891 23.673 -34.555 1.00 86.12 306 ARG A O 1
ATOM 2431 N N . PRO A 1 307 ? 7.420 21.478 -34.587 1.00 87.50 307 PRO A N 1
ATOM 2432 C CA . PRO A 1 307 ? 6.217 21.050 -33.885 1.00 87.50 307 PRO A CA 1
ATOM 2433 C C . PRO A 1 307 ? 6.239 21.511 -32.425 1.00 87.50 307 PRO A C 1
ATOM 2435 O O . PRO A 1 307 ? 7.285 21.570 -31.781 1.00 87.50 307 PRO A O 1
ATOM 2438 N N . GLN A 1 308 ? 5.057 21.795 -31.875 1.00 82.19 308 GLN A N 1
ATOM 2439 C CA . GLN A 1 308 ? 4.899 21.929 -30.426 1.00 82.19 308 GLN A CA 1
ATOM 2440 C C . GLN A 1 308 ? 5.111 20.567 -29.751 1.00 82.19 308 GLN A C 1
ATOM 2442 O O . GLN A 1 308 ? 4.797 19.534 -30.338 1.00 82.19 308 GLN A O 1
ATOM 2447 N N . HIS A 1 309 ? 5.556 20.554 -28.492 1.00 74.06 309 HIS A N 1
ATOM 2448 C CA . HIS A 1 309 ? 5.839 19.315 -27.749 1.00 74.06 309 HIS A CA 1
ATOM 2449 C C . HIS A 1 309 ? 4.674 18.311 -27.751 1.00 74.06 309 HIS A C 1
ATOM 2451 O O . HIS A 1 309 ? 4.866 17.139 -28.068 1.00 74.06 309 HIS A O 1
ATOM 2457 N N . ARG A 1 310 ? 3.443 18.791 -27.526 1.00 77.44 310 ARG A N 1
ATOM 2458 C CA . ARG A 1 310 ? 2.220 17.970 -27.605 1.00 77.44 310 ARG A CA 1
ATOM 2459 C C . ARG A 1 310 ? 2.021 17.290 -28.966 1.00 77.44 310 ARG A C 1
ATOM 2461 O O . ARG A 1 310 ? 1.458 16.203 -29.031 1.00 77.44 310 ARG A O 1
ATOM 2468 N N . ASN A 1 311 ? 2.492 17.915 -30.045 1.00 83.94 311 ASN A N 1
ATOM 2469 C CA . ASN A 1 311 ? 2.402 17.358 -31.391 1.00 83.94 311 ASN A CA 1
ATOM 2470 C C . ASN A 1 311 ? 3.507 16.329 -31.646 1.00 83.94 311 ASN A C 1
ATOM 2472 O O . ASN A 1 311 ? 3.247 15.369 -32.356 1.00 83.94 311 ASN A O 1
ATOM 2476 N N . VAL A 1 312 ? 4.694 16.475 -31.041 1.00 85.12 312 VAL A N 1
ATOM 2477 C CA . VAL A 1 312 ? 5.778 15.475 -31.131 1.00 85.12 312 VAL A CA 1
ATOM 2478 C C . VAL A 1 312 ? 5.354 14.157 -30.489 1.00 85.12 312 VAL A C 1
ATOM 2480 O O . VAL A 1 312 ? 5.514 13.108 -31.102 1.00 85.12 312 VAL A O 1
ATOM 2483 N N . ALA A 1 313 ? 4.750 14.200 -29.297 1.00 79.31 313 ALA A N 1
ATOM 2484 C CA . ALA A 1 313 ? 4.263 12.994 -28.623 1.00 79.31 313 ALA A CA 1
ATOM 2485 C C . ALA A 1 313 ? 3.166 12.279 -29.433 1.00 79.31 313 ALA A C 1
ATOM 2487 O O . ALA A 1 313 ? 3.224 11.066 -29.628 1.00 79.31 313 ALA A O 1
ATOM 2488 N N . LYS A 1 314 ? 2.196 13.036 -29.969 1.00 83.94 314 LYS A N 1
ATOM 2489 C CA . LYS A 1 314 ? 1.153 12.487 -30.852 1.00 83.94 314 LYS A CA 1
ATOM 2490 C C . LYS A 1 314 ? 1.731 11.914 -32.147 1.00 83.94 314 LYS A C 1
ATOM 2492 O O . LYS A 1 314 ? 1.309 10.848 -32.580 1.00 83.94 314 LYS A O 1
ATOM 2497 N N . LEU A 1 315 ? 2.696 12.605 -32.753 1.00 90.00 315 LEU A N 1
ATOM 2498 C CA . LEU A 1 315 ? 3.378 12.163 -33.968 1.00 90.00 315 LEU A CA 1
ATOM 2499 C C . LEU A 1 315 ? 4.153 10.860 -33.726 1.00 90.00 315 LEU A C 1
ATOM 2501 O O . LEU A 1 315 ? 4.014 9.937 -34.519 1.00 90.00 315 LEU A O 1
ATOM 2505 N N . ALA A 1 316 ? 4.885 10.749 -32.614 1.00 86.88 316 ALA A N 1
ATOM 2506 C CA . ALA A 1 316 ? 5.590 9.528 -32.220 1.00 86.88 316 ALA A CA 1
ATOM 2507 C C . ALA A 1 316 ? 4.627 8.341 -32.055 1.00 86.88 316 ALA A C 1
ATOM 2509 O O . ALA A 1 316 ? 4.848 7.280 -32.634 1.00 86.88 316 ALA A O 1
ATOM 2510 N N . ALA A 1 317 ? 3.504 8.553 -31.357 1.00 85.44 317 ALA A N 1
ATOM 2511 C CA . ALA A 1 317 ? 2.474 7.532 -31.176 1.00 85.44 317 ALA A CA 1
ATOM 2512 C C . ALA A 1 317 ? 1.856 7.072 -32.510 1.00 85.44 317 ALA A C 1
ATOM 2514 O O . ALA A 1 317 ? 1.739 5.873 -32.749 1.00 85.44 317 ALA A O 1
ATOM 2515 N N . LEU A 1 318 ? 1.518 8.003 -33.413 1.00 90.25 318 LEU A N 1
ATOM 2516 C CA . LEU A 1 318 ? 0.990 7.683 -34.750 1.00 90.25 318 LEU A CA 1
ATOM 2517 C C . LEU A 1 318 ? 2.007 6.948 -35.630 1.00 90.25 318 LEU A C 1
ATOM 2519 O O . LEU A 1 318 ? 1.631 6.147 -36.485 1.00 90.25 318 LEU A O 1
ATOM 2523 N N . LEU A 1 319 ? 3.290 7.234 -35.431 1.00 90.69 319 LEU A N 1
ATOM 2524 C CA . LEU A 1 319 ? 4.388 6.572 -36.118 1.00 90.69 319 LEU A CA 1
ATOM 2525 C C . LEU A 1 319 ? 4.809 5.263 -35.432 1.00 90.69 319 LEU A C 1
ATOM 2527 O O . LEU A 1 319 ? 5.609 4.532 -36.005 1.00 90.69 319 LEU A O 1
ATOM 2531 N N . ALA A 1 320 ? 4.259 4.917 -34.267 1.00 90.69 320 ALA A N 1
ATOM 2532 C CA . ALA A 1 320 ? 4.714 3.782 -33.460 1.00 90.69 320 ALA A CA 1
ATOM 2533 C C . ALA A 1 320 ? 6.238 3.800 -33.198 1.00 90.69 320 ALA A C 1
ATOM 2535 O O . ALA A 1 320 ? 6.888 2.758 -33.172 1.00 90.69 320 ALA A O 1
ATOM 2536 N N . VAL A 1 321 ? 6.803 4.997 -33.017 1.00 89.38 321 VAL A N 1
ATOM 2537 C CA . VAL A 1 321 ? 8.205 5.220 -32.623 1.00 89.38 321 VAL A CA 1
ATOM 2538 C C . VAL A 1 321 ? 8.247 5.901 -31.263 1.00 89.38 321 VAL A C 1
ATOM 2540 O O . VAL A 1 321 ? 7.234 6.427 -30.789 1.00 89.38 321 VAL A O 1
ATOM 2543 N N . ARG A 1 322 ? 9.410 5.916 -30.613 1.00 82.81 322 ARG A N 1
ATOM 2544 C CA . ARG A 1 322 ? 9.547 6.645 -29.353 1.00 82.81 322 ARG A CA 1
ATOM 2545 C C . ARG A 1 322 ? 9.791 8.133 -29.640 1.00 82.81 322 ARG A C 1
ATOM 2547 O O . ARG A 1 322 ? 10.365 8.472 -30.675 1.00 82.81 322 ARG A O 1
ATOM 2554 N N . PRO A 1 323 ? 9.382 9.059 -28.755 1.00 83.62 323 PRO A N 1
ATOM 2555 C CA . PRO A 1 323 ? 9.638 10.489 -28.949 1.00 83.62 323 PRO A CA 1
ATOM 2556 C C . PRO A 1 323 ? 11.125 10.840 -29.118 1.00 83.62 323 PRO A C 1
ATOM 2558 O O . PRO A 1 323 ? 11.452 11.821 -29.787 1.00 83.62 323 PRO A O 1
ATOM 2561 N N . GLU A 1 324 ? 12.023 10.036 -28.545 1.00 82.88 324 GLU A N 1
ATOM 2562 C CA . GLU A 1 324 ? 13.474 10.208 -28.656 1.00 82.88 324 GLU A CA 1
ATOM 2563 C C . GLU A 1 324 ? 13.981 9.951 -30.083 1.00 82.88 324 GLU A C 1
ATOM 2565 O O . GLU A 1 324 ? 14.949 10.578 -30.516 1.00 82.88 324 GLU A O 1
ATOM 2570 N N . ASP A 1 325 ? 13.288 9.099 -30.845 1.00 87.56 325 ASP A N 1
ATOM 2571 C CA . ASP A 1 325 ? 13.629 8.775 -32.233 1.00 87.56 325 ASP A CA 1
ATOM 2572 C C . ASP A 1 325 ? 13.343 9.953 -33.184 1.00 87.56 325 ASP A C 1
ATOM 2574 O O . ASP A 1 325 ? 13.883 10.014 -34.285 1.00 87.56 325 ASP A O 1
ATOM 2578 N N . LEU A 1 326 ? 12.538 10.934 -32.754 1.00 87.38 326 LEU A N 1
ATOM 2579 C CA . LEU A 1 326 ? 12.211 12.148 -33.516 1.00 87.38 326 LEU A CA 1
ATOM 2580 C C . LEU A 1 326 ? 13.085 13.359 -33.161 1.00 87.38 326 LEU A C 1
ATOM 2582 O O . LEU A 1 326 ? 12.927 14.427 -33.761 1.00 87.38 326 LEU A O 1
ATOM 2586 N N . CYS A 1 327 ? 13.989 13.234 -32.189 1.00 86.56 327 CYS A N 1
ATOM 2587 C CA . CYS A 1 327 ? 14.773 14.365 -31.705 1.00 86.56 327 CYS A CA 1
ATOM 2588 C C . CYS A 1 327 ? 16.282 14.098 -31.751 1.00 86.56 327 CYS A C 1
ATOM 2590 O O . CYS A 1 327 ? 16.743 12.965 -31.611 1.00 86.56 327 CYS A O 1
ATOM 2592 N N . ASP A 1 328 ? 17.068 15.155 -31.928 1.00 83.69 328 ASP A N 1
ATOM 2593 C CA . ASP A 1 328 ? 18.517 15.122 -31.741 1.00 83.69 328 ASP A CA 1
ATOM 2594 C C . ASP A 1 328 ? 18.847 15.421 -30.277 1.00 83.69 328 ASP A C 1
ATOM 2596 O O . ASP A 1 328 ? 18.238 16.294 -29.653 1.00 83.69 328 ASP A O 1
ATOM 2600 N N . ILE A 1 329 ? 19.805 14.680 -29.716 1.00 73.50 329 ILE A N 1
ATOM 2601 C CA . ILE A 1 329 ? 20.348 14.975 -28.389 1.00 73.50 329 ILE A CA 1
ATOM 2602 C C . ILE A 1 329 ? 21.208 16.226 -28.555 1.00 73.50 329 ILE A C 1
ATOM 2604 O O . ILE A 1 329 ? 22.229 16.172 -29.239 1.00 73.50 329 ILE A O 1
ATOM 2608 N N . LEU A 1 330 ? 20.815 17.348 -27.944 1.00 65.81 330 LEU A N 1
ATOM 2609 C CA . LEU A 1 330 ? 21.717 18.490 -27.843 1.00 65.81 330 LEU A CA 1
ATOM 2610 C C . LEU A 1 330 ? 22.828 18.080 -26.875 1.00 65.81 330 LEU A C 1
ATOM 2612 O O . LEU A 1 330 ? 22.640 18.091 -25.659 1.00 65.81 330 LEU A O 1
ATOM 2616 N N . THR A 1 331 ? 23.980 17.665 -27.401 1.00 52.38 331 THR A N 1
ATOM 2617 C CA . THR A 1 331 ? 25.191 17.590 -26.585 1.00 52.38 331 THR A CA 1
ATOM 2618 C C . THR A 1 331 ? 25.437 18.991 -26.040 1.00 52.38 331 THR A C 1
ATOM 2620 O O . THR A 1 331 ? 25.517 19.919 -26.851 1.00 52.38 331 THR A O 1
ATOM 2623 N N . PRO A 1 332 ? 25.513 19.186 -24.711 1.00 50.59 332 PRO A N 1
ATOM 2624 C CA . PRO A 1 332 ? 25.847 20.489 -24.168 1.00 50.59 332 PRO A CA 1
ATOM 2625 C C . PRO A 1 332 ? 27.196 20.879 -24.766 1.00 50.59 332 PRO A C 1
ATOM 2627 O O . PRO A 1 332 ? 28.192 20.189 -24.558 1.00 50.59 332 PRO A O 1
ATOM 2630 N N . THR A 1 333 ? 27.204 21.935 -25.580 1.00 47.22 333 THR A N 1
ATOM 2631 C CA . THR A 1 333 ? 28.433 22.563 -26.061 1.00 47.22 333 THR A CA 1
ATOM 2632 C C . THR A 1 333 ? 29.292 22.817 -24.837 1.00 47.22 333 THR A C 1
ATOM 2634 O O . THR A 1 333 ? 28.845 23.529 -23.934 1.00 47.22 333 THR A O 1
ATOM 2637 N N . ALA A 1 334 ? 30.462 22.176 -24.775 1.00 40.78 334 ALA A N 1
ATOM 2638 C CA . ALA A 1 334 ? 31.444 22.426 -23.734 1.00 40.78 334 ALA A CA 1
ATOM 2639 C C . ALA A 1 334 ? 31.652 23.943 -23.676 1.00 40.78 334 ALA A C 1
ATOM 2641 O O . ALA A 1 334 ? 32.102 24.541 -24.652 1.00 40.78 334 ALA A O 1
ATOM 2642 N N . GLN A 1 335 ? 31.184 24.562 -22.593 1.00 40.09 335 GLN A N 1
ATOM 2643 C CA . GLN A 1 335 ? 31.359 25.987 -22.364 1.00 40.09 335 GLN A CA 1
ATOM 2644 C C . GLN A 1 335 ? 32.863 26.212 -22.200 1.00 40.09 335 GLN A C 1
ATOM 2646 O O . GLN A 1 335 ? 33.451 25.710 -21.242 1.00 40.09 335 GLN A O 1
ATOM 2651 N N . GLY A 1 336 ? 33.463 26.860 -23.200 1.00 41.94 336 GLY A N 1
ATOM 2652 C CA . GLY A 1 336 ? 34.785 27.473 -23.107 1.00 41.94 336 GLY A CA 1
ATOM 2653 C C . GLY A 1 336 ? 34.702 28.827 -22.429 1.00 41.94 336 GLY A C 1
ATOM 2654 O O . GLY A 1 336 ? 33.626 29.465 -22.541 1.00 41.94 336 GLY A O 1
#

Organism: NCBI:txid2903632